Protein AF-A0A0G4N571-F1 (afdb_monomer)

Sequence (179 aa):
MWTKKREFLDAACGAAEYFIHWLESAPSFVEKVTDRGRIGRYVPLWDFDGPVADETRPLRDSSAGVIAANGMLILFQALNAISQHSVGSRFLEASITIVKDTLDFSLAEERACFSSDPSADGELVVLDVVPGKTFDAVLKNGTANNNDGARRRLWDHGLVYGDYYLVEYGNRLLQMGLV

InterPro domains:
  IPR008928 Six-hairpin glycosidase superfamily [SSF48208] (2-178)
  IPR012341 Six-hairpin glycosidase-like superfamily [G3DSA:1.50.10.10] (1-177)
  IPR052369 Unsaturated Glycosaminoglycan Hydrolases [PTHR36845] (1-178)

Mean predicted aligned error: 4.32 Å

Solvent-accessible surface area (backbone atoms only — not comparable to full-atom values): 9973 Å² total; per-residue (Å²): 121,92,84,75,53,61,69,59,52,55,51,50,50,51,54,50,52,53,53,50,50,51,33,74,67,47,64,75,59,56,44,46,83,54,97,90,43,78,37,25,48,43,30,35,53,63,48,92,87,54,87,74,92,38,61,91,67,56,64,30,10,41,30,61,26,29,48,50,25,44,51,24,46,54,46,22,54,56,29,45,77,71,71,37,48,71,65,11,49,52,31,42,54,49,21,52,50,22,48,52,27,31,49,77,60,26,46,52,84,48,45,72,42,82,43,70,44,94,86,47,93,74,47,78,42,82,40,47,74,49,82,92,44,78,62,96,42,60,36,34,37,14,49,84,33,79,56,92,85,47,95,67,67,40,58,69,34,59,40,75,65,29,39,51,31,47,53,49,40,54,52,49,37,46,77,69,67,76,101

Secondary structure (DSSP, 8-state):
--S--HHHHHHHHHHHHHHHHHHHTS-GGG-EEETTEEE-TTSPBS-SSS--S-TTS--B-HHHHHHHHHHHHHHHHHHHTTT-HHHHHHHHHHHHHHHHHHHHHHB----EEEEE-TTTTT-EEEEESSTT---SSSB-SB-SB--TT-SS-B-SB--HHHHHHHHHHHHHHHHTT--

Radius of gyration: 19.03 Å; Cα contacts (8 Å, |Δi|>4): 251; chains: 1; bounding box: 43×48×53 Å

Organism: Verticillium longisporum (NCBI:txid100787)

Structure (mmCIF, N/CA/C/O backbone):
data_AF-A0A0G4N571-F1
#
_entry.id   AF-A0A0G4N571-F1
#
loop_
_atom_site.group_PDB
_atom_site.id
_atom_site.type_symbol
_atom_site.label_atom_id
_atom_site.label_alt_id
_atom_site.label_comp_id
_atom_site.label_asym_id
_atom_site.label_entity_id
_atom_site.label_seq_id
_atom_site.pdbx_PDB_ins_code
_atom_site.Cartn_x
_atom_site.Cartn_y
_atom_site.Cartn_z
_atom_site.occupancy
_atom_site.B_iso_or_equiv
_atom_site.auth_seq_id
_atom_site.auth_comp_id
_atom_site.auth_asym_id
_atom_site.auth_atom_id
_atom_site.pdbx_PDB_model_num
ATOM 1 N N . MET A 1 1 ? -16.628 12.121 10.680 1.00 67.75 1 MET A N 1
ATOM 2 C CA . MET A 1 1 ? -17.461 10.951 10.313 1.00 67.75 1 MET A CA 1
ATOM 3 C C . MET A 1 1 ? -18.849 11.436 9.917 1.00 67.75 1 MET A C 1
ATOM 5 O O . MET A 1 1 ? -19.444 12.177 10.691 1.00 67.75 1 MET A O 1
ATOM 9 N N . TRP A 1 2 ? -19.334 11.086 8.722 1.00 80.12 2 TRP A N 1
ATOM 10 C CA . TRP A 1 2 ? -20.543 11.694 8.145 1.00 80.12 2 TRP A CA 1
ATOM 11 C C . TRP A 1 2 ? -21.823 11.326 8.909 1.00 80.12 2 TRP A C 1
ATOM 13 O O . TRP A 1 2 ? -22.521 12.206 9.403 1.00 80.12 2 TRP A O 1
ATOM 23 N N . THR A 1 3 ? -22.111 10.035 9.061 1.00 90.88 3 THR A N 1
ATOM 24 C CA . THR A 1 3 ? -23.370 9.554 9.660 1.00 90.88 3 THR A CA 1
ATOM 25 C C . THR A 1 3 ? -23.372 9.581 11.188 1.00 90.88 3 THR A C 1
ATOM 27 O O . THR A 1 3 ? -24.439 9.542 11.793 1.00 90.88 3 THR A O 1
ATOM 30 N N . LYS A 1 4 ? -22.184 9.616 11.813 1.00 89.75 4 LYS A N 1
ATOM 31 C CA . LYS A 1 4 ? -21.958 9.517 13.271 1.00 89.75 4 LYS A CA 1
ATOM 32 C C . LYS A 1 4 ? -22.560 8.266 13.931 1.00 89.75 4 LYS A C 1
ATOM 34 O O . LYS A 1 4 ? -22.619 8.195 15.156 1.00 89.75 4 LYS A O 1
ATOM 39 N N . LYS A 1 5 ? -23.002 7.276 13.149 1.00 94.69 5 LYS A N 1
ATOM 40 C CA . LYS A 1 5 ? -23.541 6.031 13.692 1.00 94.69 5 LYS A CA 1
ATOM 41 C C . LYS A 1 5 ? -22.410 5.091 14.079 1.00 94.69 5 LYS A C 1
ATOM 43 O O . LYS A 1 5 ? -21.529 4.810 13.268 1.00 94.69 5 LYS A O 1
ATOM 48 N N . ARG A 1 6 ? -22.480 4.575 15.304 1.00 94.38 6 ARG A N 1
ATOM 49 C CA . ARG A 1 6 ? -21.460 3.688 15.869 1.00 94.38 6 ARG A CA 1
ATOM 50 C C . ARG A 1 6 ? -21.348 2.357 15.124 1.00 94.38 6 ARG A C 1
ATOM 52 O O . ARG A 1 6 ? -20.239 1.890 14.922 1.00 94.38 6 ARG A O 1
ATOM 59 N N . GLU A 1 7 ? -22.462 1.825 14.624 1.00 97.12 7 GLU A N 1
ATOM 60 C CA . GLU A 1 7 ? -22.497 0.578 13.844 1.00 97.12 7 GLU A CA 1
ATOM 61 C C . GLU A 1 7 ? -21.527 0.578 12.649 1.00 97.12 7 GLU A C 1
ATOM 63 O O . GLU A 1 7 ? -20.867 -0.424 12.392 1.00 97.12 7 GLU A O 1
ATOM 68 N N . PHE A 1 8 ? -21.369 1.714 11.960 1.00 96.81 8 PHE A N 1
ATOM 69 C CA . PHE A 1 8 ? -20.429 1.822 10.843 1.00 96.81 8 PHE A CA 1
ATOM 70 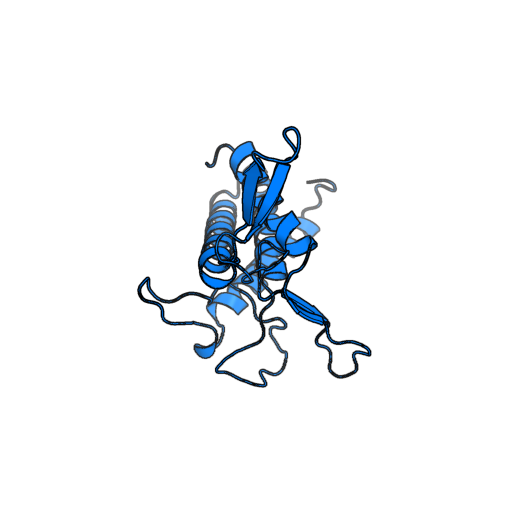C C . PHE A 1 8 ? -18.975 1.928 11.296 1.00 96.81 8 PHE A C 1
ATOM 72 O O . PHE A 1 8 ? -18.096 1.426 10.602 1.00 96.81 8 PHE A O 1
ATOM 79 N N . LEU A 1 9 ? -18.715 2.570 12.440 1.00 96.75 9 LEU A N 1
ATOM 80 C CA . LEU A 1 9 ? -17.372 2.612 13.014 1.00 96.75 9 LEU A CA 1
ATOM 81 C C . LEU A 1 9 ? -16.941 1.211 13.446 1.00 96.75 9 LEU A C 1
ATOM 83 O O . LEU A 1 9 ? -15.864 0.769 13.066 1.00 96.75 9 LEU A O 1
ATOM 87 N N . ASP A 1 10 ? -17.797 0.513 14.188 1.00 97.25 10 ASP A N 1
ATOM 88 C CA . ASP A 1 10 ? -17.500 -0.821 14.704 1.00 97.25 10 ASP A CA 1
ATOM 89 C C . ASP A 1 10 ? -17.282 -1.814 13.545 1.00 97.25 10 ASP A C 1
ATOM 91 O O . ASP A 1 10 ? -16.308 -2.567 13.551 1.00 97.25 10 ASP A O 1
ATOM 95 N N . ALA A 1 11 ? -18.119 -1.758 12.500 1.00 98.25 11 ALA A N 1
ATOM 96 C CA . ALA A 1 11 ? -17.942 -2.570 11.296 1.00 98.25 11 ALA A CA 1
ATOM 97 C C . ALA A 1 11 ? -16.635 -2.248 10.548 1.00 98.25 11 ALA A C 1
ATOM 99 O O . ALA A 1 11 ? -15.928 -3.162 10.127 1.00 98.25 11 ALA A O 1
ATOM 100 N N . ALA A 1 12 ? -16.287 -0.965 10.404 1.00 98.25 12 ALA A N 1
ATOM 101 C CA . ALA A 1 12 ? -15.050 -0.554 9.742 1.00 98.25 12 ALA A CA 1
ATOM 102 C C . ALA A 1 12 ? -13.799 -0.964 10.540 1.00 98.25 12 ALA A C 1
ATOM 104 O O . ALA A 1 12 ? -12.834 -1.437 9.944 1.00 98.25 12 ALA A O 1
ATOM 105 N N . CYS A 1 13 ? -13.829 -0.856 11.873 1.00 98.50 13 CYS A N 1
ATOM 106 C CA . CYS A 1 13 ? -12.776 -1.383 12.742 1.00 98.50 13 CYS A CA 1
ATOM 107 C C . CYS A 1 13 ? -12.622 -2.900 12.570 1.00 98.50 13 CYS A C 1
ATOM 109 O O . CYS A 1 13 ? -11.505 -3.380 12.409 1.00 98.50 13 CYS A O 1
ATOM 111 N N . GLY A 1 14 ? -13.730 -3.650 12.551 1.00 98.56 14 GLY A N 1
ATOM 112 C CA . GLY A 1 14 ? -13.704 -5.099 12.337 1.00 98.56 14 GLY A CA 1
ATOM 113 C C . GLY A 1 14 ? -13.111 -5.493 10.982 1.00 98.56 14 GLY A C 1
ATOM 114 O O . GLY A 1 14 ? -12.279 -6.393 10.918 1.00 98.56 14 GLY A O 1
ATOM 115 N N . ALA A 1 15 ? -13.476 -4.787 9.909 1.00 98.69 15 ALA A N 1
ATOM 116 C CA . ALA A 1 15 ? -12.905 -5.013 8.582 1.00 98.69 15 ALA A CA 1
ATOM 117 C C . ALA A 1 15 ? -11.397 -4.706 8.533 1.00 98.69 15 ALA A C 1
ATOM 119 O O . ALA A 1 15 ? -10.640 -5.453 7.917 1.00 98.69 15 ALA A O 1
ATOM 120 N N . ALA A 1 16 ? -10.952 -3.638 9.203 1.00 98.69 16 ALA A N 1
ATOM 121 C CA . ALA A 1 16 ? -9.539 -3.281 9.282 1.00 98.69 16 ALA A CA 1
ATOM 122 C C . ALA A 1 16 ? -8.723 -4.320 10.071 1.00 98.69 16 ALA A C 1
ATOM 124 O O . ALA A 1 16 ? -7.666 -4.734 9.606 1.00 98.69 16 ALA A O 1
ATOM 125 N N . GLU A 1 17 ? -9.226 -4.786 11.218 1.00 98.56 17 GLU A N 1
ATOM 126 C CA . GLU A 1 17 ? -8.584 -5.854 12.003 1.00 98.56 17 GLU A CA 1
ATOM 127 C C . GLU A 1 17 ? -8.521 -7.167 11.208 1.00 98.56 17 GLU A C 1
ATOM 129 O O . GLU A 1 17 ? -7.489 -7.831 11.200 1.00 98.56 17 GLU A O 1
ATOM 134 N N . TYR A 1 18 ? -9.584 -7.519 10.475 1.00 98.50 18 TYR A N 1
ATOM 135 C CA . TYR A 1 18 ? -9.588 -8.694 9.600 1.00 98.50 18 TYR A CA 1
ATOM 136 C C . TYR A 1 18 ? -8.537 -8.586 8.487 1.00 98.50 18 TYR A C 1
ATOM 138 O O . TYR A 1 18 ? -7.794 -9.533 8.244 1.00 98.50 18 TYR A O 1
ATOM 146 N N . PHE A 1 19 ? -8.433 -7.421 7.844 1.00 98.75 19 PHE A N 1
ATOM 147 C CA . PHE A 1 19 ? -7.422 -7.163 6.819 1.00 98.75 19 PHE A CA 1
ATOM 148 C C . PHE A 1 19 ? -5.997 -7.285 7.381 1.00 98.75 19 PHE A C 1
ATOM 150 O O . PHE A 1 19 ? -5.164 -7.962 6.786 1.00 98.75 19 PHE A O 1
ATOM 157 N N . ILE A 1 20 ? -5.725 -6.688 8.550 1.00 98.69 20 ILE A N 1
ATOM 158 C CA . ILE A 1 20 ? -4.420 -6.784 9.229 1.00 98.69 20 ILE A CA 1
ATOM 159 C C . ILE A 1 20 ? -4.099 -8.238 9.576 1.00 98.69 20 ILE A C 1
ATOM 161 O O . ILE A 1 20 ? -3.008 -8.711 9.266 1.00 98.69 20 ILE A O 1
ATOM 165 N N . HIS A 1 21 ? -5.058 -8.964 10.154 1.00 98.44 21 HIS A N 1
ATOM 166 C CA . HIS A 1 21 ? -4.885 -10.366 10.517 1.00 98.44 21 HIS A CA 1
ATOM 167 C C . HIS A 1 21 ? -4.447 -11.224 9.323 1.00 98.44 21 HIS A C 1
ATOM 169 O O . HIS A 1 21 ? -3.556 -12.063 9.465 1.00 98.44 21 HIS A O 1
ATOM 175 N N . TRP A 1 22 ? -5.032 -10.990 8.146 1.00 98.00 22 TRP A N 1
ATOM 176 C CA . TRP A 1 22 ? -4.653 -11.687 6.918 1.00 98.00 22 TRP A CA 1
ATOM 177 C C . TRP A 1 22 ? -3.245 -11.351 6.435 1.00 98.00 22 TRP A C 1
ATOM 179 O O . TRP A 1 22 ? -2.534 -12.253 6.001 1.00 98.00 22 TRP A O 1
ATOM 189 N N . LEU A 1 23 ? -2.812 -10.092 6.542 1.00 98.25 23 LEU A N 1
ATOM 190 C CA . LEU A 1 23 ? -1.434 -9.707 6.219 1.00 98.25 23 LEU A CA 1
ATOM 191 C C . LEU A 1 23 ? -0.425 -10.367 7.169 1.00 98.25 23 LEU A C 1
ATOM 193 O O . LEU A 1 23 ? 0.594 -10.905 6.737 1.00 98.25 23 LEU A O 1
ATOM 197 N N . GLU A 1 24 ? -0.713 -10.360 8.469 1.00 97.69 24 GLU A N 1
ATOM 198 C CA . GLU A 1 24 ? 0.171 -10.926 9.492 1.00 97.69 24 GLU A CA 1
ATOM 199 C C . GLU A 1 24 ? 0.270 -12.452 9.389 1.00 97.69 24 GLU A C 1
ATOM 201 O O . GLU A 1 24 ? 1.363 -13.015 9.522 1.00 97.69 24 GLU A O 1
ATOM 206 N N . SER A 1 25 ? -0.859 -13.104 9.106 1.00 96.69 25 SER A N 1
ATOM 207 C CA . SER A 1 25 ? -0.991 -14.564 9.029 1.00 96.69 25 SER A CA 1
ATOM 208 C C . SER A 1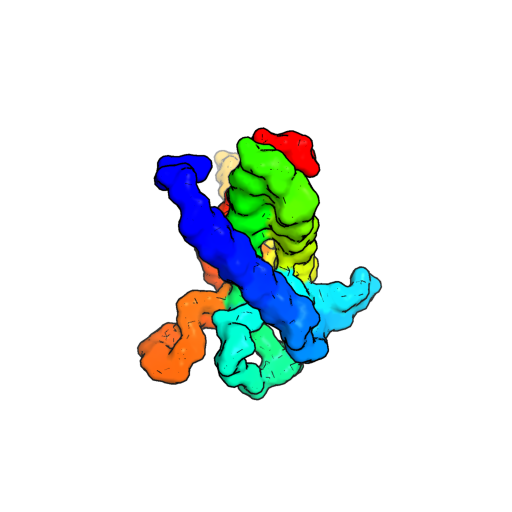 25 ? -0.705 -15.128 7.636 1.00 96.69 25 SER A C 1
ATOM 210 O O . SER A 1 25 ? -0.804 -16.341 7.437 1.00 96.69 25 SER A O 1
ATOM 212 N N . ALA A 1 26 ? -0.352 -14.274 6.672 1.00 95.88 26 ALA A N 1
ATOM 213 C CA . ALA A 1 26 ? -0.057 -14.693 5.314 1.00 95.88 26 ALA A CA 1
ATOM 214 C C . ALA A 1 26 ? 1.100 -15.717 5.275 1.00 95.88 26 ALA A C 1
ATOM 216 O O . ALA A 1 26 ? 2.053 -15.622 6.064 1.00 95.88 26 ALA A O 1
ATOM 217 N N . PRO A 1 27 ? 1.058 -16.687 4.341 1.00 95.19 27 PRO A N 1
ATOM 218 C CA . PRO A 1 27 ? 2.133 -17.660 4.167 1.00 95.19 27 PRO A CA 1
ATOM 219 C C . PRO A 1 27 ? 3.492 -16.994 3.932 1.00 95.19 27 PRO A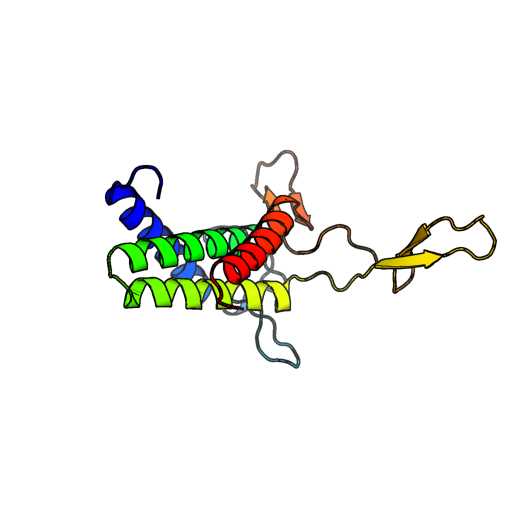 C 1
ATOM 221 O O . PRO A 1 27 ? 3.576 -15.944 3.306 1.00 95.19 27 PRO A O 1
ATOM 224 N N . SER A 1 28 ? 4.589 -17.626 4.356 1.00 95.31 28 SER A N 1
ATOM 225 C CA . SER A 1 28 ? 5.932 -17.026 4.272 1.00 95.31 28 SER A CA 1
ATOM 226 C C . SER A 1 28 ? 6.399 -16.689 2.853 1.00 95.31 28 SER A C 1
ATOM 228 O O . SER A 1 28 ? 7.282 -15.848 2.706 1.00 95.31 28 SER A O 1
ATOM 230 N N . PHE A 1 29 ? 5.817 -17.303 1.817 1.00 95.38 29 PHE A N 1
ATOM 231 C CA . PHE A 1 29 ? 6.153 -17.018 0.418 1.00 95.38 29 PHE A CA 1
ATOM 232 C C . PHE A 1 29 ? 5.773 -15.599 -0.029 1.00 95.38 29 PHE A C 1
ATOM 234 O O . PHE A 1 29 ? 6.229 -15.139 -1.071 1.00 95.38 29 PHE A O 1
ATOM 241 N N . VAL A 1 30 ? 4.939 -14.884 0.737 1.00 96.44 30 VAL A N 1
ATOM 242 C CA . VAL A 1 30 ? 4.594 -13.489 0.424 1.00 96.44 30 VAL A CA 1
ATOM 243 C C . VAL A 1 30 ? 5.743 -12.518 0.700 1.00 96.44 30 VAL A C 1
ATOM 245 O O . VAL A 1 30 ? 5.719 -11.384 0.225 1.00 96.44 30 VAL A O 1
ATOM 248 N N . GLU A 1 31 ? 6.733 -12.945 1.487 1.00 96.25 31 GLU A N 1
ATOM 249 C CA . GLU A 1 31 ? 7.898 -12.139 1.824 1.00 96.25 31 GLU A CA 1
ATOM 250 C C . GLU A 1 31 ? 9.022 -12.334 0.814 1.00 96.25 31 GLU A C 1
ATOM 252 O O . GLU A 1 31 ? 9.392 -13.454 0.458 1.00 96.25 31 GLU A O 1
ATOM 257 N N . LYS A 1 32 ? 9.660 -11.228 0.443 1.00 94.19 32 LYS A N 1
ATOM 258 C CA . LYS A 1 32 ? 10.909 -11.224 -0.310 1.00 94.19 32 LYS A CA 1
ATOM 259 C C . LYS A 1 32 ? 12.055 -10.818 0.607 1.00 94.19 32 LYS A C 1
ATOM 261 O O . LYS A 1 32 ? 11.962 -9.830 1.333 1.00 94.19 32 LYS A O 1
ATOM 266 N N . VAL A 1 33 ? 13.152 -11.571 0.559 1.00 93.81 33 VAL A N 1
ATOM 267 C CA . VAL A 1 33 ? 14.396 -11.210 1.252 1.00 93.81 33 VAL A CA 1
ATOM 268 C C . VAL A 1 33 ? 15.192 -10.252 0.370 1.00 93.81 33 VAL A C 1
ATOM 270 O O . VAL A 1 33 ? 15.491 -10.563 -0.784 1.00 93.81 33 VAL A O 1
ATOM 273 N N . THR A 1 34 ? 15.540 -9.097 0.921 1.00 91.69 34 THR A N 1
ATOM 274 C CA . THR A 1 34 ? 16.423 -8.095 0.322 1.00 91.69 34 THR A CA 1
ATOM 275 C C . THR A 1 34 ? 17.635 -7.863 1.222 1.00 91.69 34 THR A C 1
ATOM 277 O O . THR A 1 34 ? 17.722 -8.371 2.340 1.00 91.69 34 THR A O 1
ATOM 280 N N . ASP A 1 35 ? 18.585 -7.074 0.734 1.00 89.06 35 ASP A N 1
ATOM 281 C CA . ASP A 1 35 ? 19.718 -6.561 1.508 1.00 89.06 35 ASP A CA 1
ATOM 282 C C . ASP A 1 35 ? 19.285 -5.732 2.731 1.00 89.06 35 ASP A C 1
ATOM 284 O O . ASP A 1 35 ? 20.014 -5.660 3.720 1.00 89.06 35 ASP A O 1
ATOM 288 N N . ARG A 1 36 ? 18.088 -5.138 2.686 1.00 84.94 36 ARG A N 1
ATOM 289 C CA . ARG A 1 36 ? 17.523 -4.295 3.753 1.00 84.94 36 ARG A CA 1
ATOM 290 C C . ARG A 1 36 ? 16.619 -5.044 4.731 1.00 84.94 36 ARG A C 1
ATOM 292 O O . ARG A 1 36 ? 16.168 -4.445 5.704 1.00 84.94 36 ARG A O 1
ATOM 299 N N . GLY A 1 37 ? 16.367 -6.333 4.506 1.00 91.62 37 GLY A N 1
ATOM 300 C CA . GLY A 1 37 ? 15.532 -7.163 5.371 1.00 91.62 37 GLY A CA 1
ATOM 301 C C . GLY A 1 37 ? 14.460 -7.927 4.604 1.00 91.62 37 GLY A C 1
ATOM 302 O O . GLY A 1 37 ? 14.621 -8.252 3.432 1.00 91.62 37 GLY A O 1
ATOM 303 N N . ARG A 1 38 ? 13.365 -8.269 5.286 1.00 94.88 38 ARG A N 1
ATOM 304 C CA . ARG A 1 38 ? 12.196 -8.886 4.651 1.00 94.88 38 ARG A CA 1
ATOM 305 C C . ARG A 1 38 ? 11.173 -7.812 4.340 1.00 94.88 38 ARG A C 1
ATOM 307 O O . ARG A 1 38 ? 10.856 -7.019 5.219 1.00 94.88 38 ARG A O 1
ATOM 314 N N . ILE A 1 39 ? 10.669 -7.834 3.117 1.00 96.94 39 ILE A N 1
ATOM 315 C CA . ILE A 1 39 ? 9.641 -6.914 2.636 1.00 96.94 39 ILE A CA 1
ATOM 316 C C . ILE A 1 39 ? 8.485 -7.696 2.025 1.00 96.94 39 ILE A C 1
ATOM 318 O O . ILE A 1 39 ? 8.630 -8.866 1.658 1.00 96.94 39 ILE A O 1
ATOM 322 N N . GLY A 1 40 ? 7.351 -7.035 1.864 1.00 96.75 40 GLY A N 1
ATOM 323 C CA . GLY A 1 40 ? 6.199 -7.530 1.132 1.00 96.75 40 GLY A CA 1
ATOM 324 C C . GLY A 1 40 ? 5.093 -8.100 2.005 1.00 96.75 40 GLY A C 1
ATOM 325 O O . GLY A 1 40 ? 3.974 -8.160 1.515 1.00 96.75 40 GLY A O 1
ATOM 326 N N . ARG A 1 41 ? 5.325 -8.469 3.273 1.00 97.69 41 ARG A N 1
ATOM 327 C CA . ARG A 1 41 ? 4.291 -9.055 4.154 1.00 97.69 41 ARG A CA 1
ATOM 328 C C . ARG A 1 41 ? 3.010 -8.222 4.217 1.00 97.69 41 ARG A C 1
ATOM 330 O O . ARG A 1 41 ? 1.919 -8.780 4.175 1.00 97.69 41 ARG A O 1
ATOM 337 N N . TYR A 1 42 ? 3.149 -6.904 4.276 1.00 98.38 42 TYR A N 1
ATOM 338 C CA . TYR A 1 42 ? 2.049 -5.952 4.383 1.00 98.38 42 TYR A CA 1
ATOM 339 C C . TYR A 1 42 ? 1.613 -5.362 3.036 1.00 98.38 42 TYR A C 1
ATOM 341 O O . TYR A 1 42 ? 0.821 -4.422 2.998 1.00 98.38 42 TYR A O 1
ATOM 349 N N . VAL A 1 43 ? 2.068 -5.940 1.925 1.00 98.31 43 VAL A N 1
ATOM 350 C CA . VAL A 1 43 ? 1.414 -5.794 0.621 1.00 98.31 43 VAL A CA 1
ATOM 351 C C . VAL A 1 43 ? 0.394 -6.928 0.516 1.00 98.31 43 VAL A C 1
ATOM 353 O O . VAL A 1 43 ? 0.771 -8.075 0.697 1.00 98.31 43 VAL A O 1
ATOM 356 N N . PRO A 1 44 ? -0.898 -6.705 0.271 1.00 98.12 44 PRO A N 1
ATOM 357 C CA . PRO A 1 44 ? -1.843 -7.818 0.236 1.00 98.12 44 PRO A CA 1
ATOM 358 C C . PRO A 1 44 ? -1.633 -8.690 -1.012 1.00 98.12 44 PRO A C 1
ATOM 360 O O . PRO A 1 44 ? -1.210 -8.219 -2.074 1.00 98.12 44 PRO A O 1
ATOM 363 N N . LEU A 1 45 ? -1.960 -9.980 -0.889 1.00 97.81 45 LEU A N 1
ATOM 364 C CA . LEU A 1 45 ? -2.313 -10.788 -2.058 1.00 97.81 45 LEU A CA 1
ATOM 365 C C . LEU A 1 45 ? -3.530 -10.158 -2.745 1.00 97.81 45 LEU A C 1
ATOM 367 O O . LEU A 1 45 ? -4.325 -9.481 -2.098 1.00 97.81 45 LEU A O 1
ATOM 371 N N . TRP A 1 46 ? -3.684 -10.390 -4.047 1.00 96.75 46 TRP A N 1
ATOM 372 C CA . TRP A 1 46 ? -4.835 -9.853 -4.783 1.00 96.75 46 TRP A CA 1
ATOM 373 C C . TRP A 1 46 ? -6.190 -10.360 -4.254 1.00 96.75 46 TRP A C 1
ATOM 375 O O . TRP A 1 46 ? -7.201 -9.682 -4.406 1.00 96.75 46 TRP A O 1
ATOM 385 N N . ASP A 1 47 ? -6.194 -11.544 -3.642 1.00 96.25 47 ASP A N 1
ATOM 386 C CA . ASP A 1 47 ? -7.315 -12.162 -2.943 1.00 96.25 47 ASP A CA 1
ATOM 387 C C . ASP A 1 47 ? -6.735 -12.975 -1.771 1.00 96.25 47 ASP A C 1
ATOM 389 O O . ASP A 1 47 ? -5.694 -13.621 -1.929 1.00 96.25 47 ASP A O 1
ATOM 393 N N . PHE A 1 48 ? -7.356 -12.905 -0.592 1.00 95.50 48 PHE A N 1
ATOM 394 C CA . PHE A 1 48 ? -6.886 -13.616 0.602 1.00 95.50 48 PHE A CA 1
ATOM 395 C C . PHE A 1 48 ? -7.173 -15.121 0.560 1.00 95.50 48 PHE A C 1
ATOM 397 O O . PHE A 1 48 ? -6.374 -15.901 1.072 1.00 95.50 48 PHE A O 1
ATOM 404 N N . ASP A 1 49 ? -8.263 -15.520 -0.095 1.00 93.19 49 ASP A N 1
ATOM 405 C CA . ASP A 1 49 ? -8.699 -16.914 -0.232 1.00 93.19 49 ASP A CA 1
ATOM 406 C C . ASP A 1 49 ? -8.482 -17.449 -1.662 1.00 93.19 49 ASP A C 1
ATOM 408 O O . ASP A 1 49 ? -8.724 -18.624 -1.957 1.00 93.19 49 ASP A O 1
ATOM 412 N N . GLY A 1 50 ? -8.031 -16.586 -2.575 1.00 90.31 50 GLY A N 1
ATOM 413 C CA . GLY A 1 50 ? -7.760 -16.931 -3.961 1.00 90.31 50 GLY A CA 1
ATOM 414 C C . GLY A 1 50 ? -6.577 -17.896 -4.125 1.00 90.31 50 GLY A C 1
ATOM 415 O O . GLY A 1 50 ? -5.618 -17.876 -3.350 1.00 90.31 50 GLY A O 1
ATOM 416 N N . PRO A 1 51 ? -6.591 -18.736 -5.175 1.00 90.38 51 PRO A N 1
ATOM 417 C CA . PRO A 1 51 ? -5.503 -19.670 -5.424 1.00 90.38 51 PRO A CA 1
ATOM 418 C C . PRO A 1 51 ? -4.202 -18.934 -5.768 1.00 90.38 51 PRO A C 1
ATOM 420 O O . PRO A 1 51 ? -4.175 -18.033 -6.613 1.00 90.38 51 PRO A O 1
ATOM 423 N N . VAL A 1 52 ? -3.098 -19.377 -5.165 1.00 93.25 52 VAL A N 1
ATOM 424 C CA . VAL A 1 52 ? -1.744 -18.923 -5.501 1.00 93.25 52 VAL A CA 1
ATOM 425 C C . VAL A 1 52 ? -1.150 -19.887 -6.523 1.00 93.25 52 VAL A C 1
ATOM 427 O O . VAL A 1 52 ? -0.794 -21.014 -6.197 1.00 93.25 52 VAL A O 1
ATOM 430 N N . ALA A 1 53 ? -1.085 -19.452 -7.783 1.00 87.62 53 ALA A N 1
ATOM 431 C CA . ALA A 1 53 ? -0.576 -20.278 -8.882 1.00 87.62 53 ALA A CA 1
ATOM 432 C C . ALA A 1 53 ? 0.953 -20.446 -8.853 1.00 87.62 53 ALA A C 1
ATOM 434 O O . ALA A 1 53 ? 1.467 -21.469 -9.298 1.00 87.62 53 ALA A O 1
ATOM 435 N N . ASP A 1 54 ? 1.665 -19.437 -8.347 1.00 91.81 54 ASP A N 1
ATOM 436 C CA . ASP A 1 54 ? 3.123 -19.409 -8.254 1.00 91.81 54 ASP A CA 1
ATOM 437 C C . ASP A 1 54 ? 3.542 -18.760 -6.929 1.00 91.81 54 ASP A C 1
ATOM 439 O O . ASP A 1 54 ? 3.417 -17.548 -6.747 1.00 91.81 54 ASP A O 1
ATOM 443 N N . GLU A 1 55 ? 4.038 -19.572 -5.996 1.00 93.69 55 GLU A N 1
ATOM 444 C CA . GLU A 1 55 ? 4.527 -19.101 -4.695 1.00 93.69 55 GLU A CA 1
ATOM 445 C C . GLU A 1 55 ? 5.823 -18.284 -4.809 1.00 93.69 55 GLU A C 1
ATOM 447 O O . GLU A 1 55 ? 6.154 -17.529 -3.901 1.00 93.69 55 GLU A O 1
ATOM 452 N N . THR A 1 56 ? 6.563 -18.387 -5.918 1.00 92.12 56 THR A N 1
ATOM 453 C CA . THR A 1 56 ? 7.792 -17.600 -6.126 1.00 92.12 56 THR A CA 1
ATOM 454 C C . THR A 1 56 ? 7.503 -16.163 -6.551 1.00 92.12 56 THR A C 1
ATOM 456 O O . THR A 1 56 ? 8.329 -15.269 -6.346 1.00 92.12 56 THR A O 1
ATOM 459 N N . ARG A 1 57 ? 6.320 -15.928 -7.127 1.00 92.38 57 ARG A N 1
ATOM 460 C CA . ARG A 1 57 ? 5.840 -14.614 -7.555 1.00 92.38 57 ARG A CA 1
ATOM 461 C C . ARG A 1 57 ? 4.330 -14.509 -7.307 1.00 92.38 57 ARG A C 1
ATOM 463 O O . ARG A 1 57 ? 3.547 -14.436 -8.257 1.00 92.38 57 ARG A O 1
ATOM 470 N N . PRO A 1 58 ? 3.906 -14.502 -6.032 1.00 95.69 58 PRO A N 1
ATOM 471 C CA . PRO A 1 58 ? 2.495 -14.468 -5.696 1.00 95.69 58 PRO A CA 1
ATOM 472 C C . PRO A 1 58 ? 1.879 -13.146 -6.157 1.00 95.69 58 PRO A C 1
ATOM 474 O O . PRO A 1 58 ? 2.459 -12.073 -5.971 1.00 95.69 58 PRO A O 1
ATOM 477 N N . LEU A 1 59 ? 0.688 -13.210 -6.751 1.00 96.56 59 LEU A N 1
ATOM 478 C CA . LEU A 1 59 ? 0.032 -12.018 -7.273 1.00 96.56 59 LEU A CA 1
ATOM 479 C C . LEU A 1 59 ? -0.428 -11.098 -6.134 1.00 96.56 59 LEU A C 1
ATOM 481 O O . LEU A 1 59 ? -1.103 -11.535 -5.198 1.00 96.56 59 LEU A O 1
ATOM 485 N N . ARG A 1 60 ? -0.068 -9.817 -6.231 1.00 97.56 60 ARG A N 1
ATOM 486 C CA . ARG A 1 60 ? -0.335 -8.795 -5.213 1.00 97.56 60 ARG A CA 1
ATOM 487 C C . ARG A 1 60 ? -1.414 -7.821 -5.659 1.00 97.56 60 ARG A C 1
ATOM 489 O O . ARG A 1 60 ? -1.790 -7.781 -6.834 1.00 97.56 60 ARG A O 1
ATOM 496 N N . ASP A 1 61 ? -1.859 -7.014 -4.708 1.00 98.44 61 ASP A N 1
AT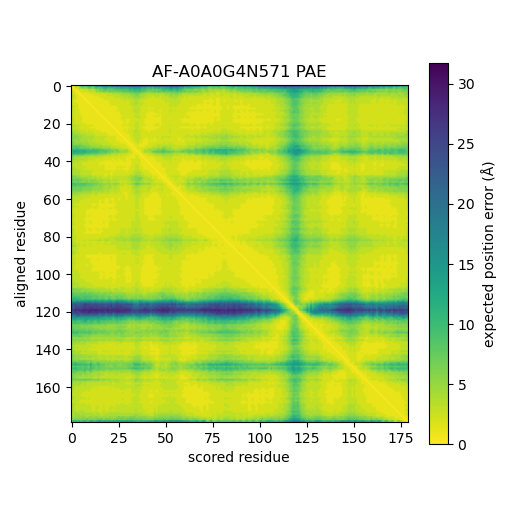OM 497 C CA . ASP A 1 61 ? -2.563 -5.778 -5.009 1.00 98.44 61 ASP A CA 1
ATOM 498 C C . ASP A 1 61 ? -2.097 -4.624 -4.112 1.00 98.44 61 ASP A C 1
ATOM 500 O O . ASP A 1 61 ? -2.663 -4.341 -3.057 1.00 98.44 61 ASP A O 1
ATOM 504 N N . SER A 1 62 ? -1.058 -3.914 -4.550 1.00 98.62 62 SER A N 1
ATOM 505 C CA . SER A 1 62 ? -0.549 -2.729 -3.842 1.00 98.62 62 SER A CA 1
ATOM 506 C C . SER A 1 62 ? -1.627 -1.663 -3.608 1.00 98.62 62 SER A C 1
ATOM 508 O O . SER A 1 62 ? -1.601 -0.969 -2.588 1.00 98.62 62 SER A O 1
ATOM 510 N N . SER A 1 63 ? -2.615 -1.570 -4.507 1.00 98.62 63 SER A N 1
ATOM 511 C CA . SER A 1 63 ? -3.701 -0.599 -4.413 1.00 98.62 63 SER A CA 1
ATOM 512 C C . SER A 1 63 ? -4.617 -0.866 -3.212 1.00 98.62 63 SER A C 1
ATOM 514 O O . SER A 1 63 ? -4.927 0.066 -2.466 1.00 98.62 63 SER A O 1
ATOM 516 N N . ALA A 1 64 ? -4.976 -2.127 -2.944 1.00 98.69 64 ALA A N 1
ATOM 517 C CA . ALA A 1 64 ? -5.750 -2.503 -1.763 1.00 98.69 64 ALA A CA 1
ATOM 518 C C . ALA A 1 64 ? -5.020 -2.151 -0.457 1.00 98.69 64 ALA A C 1
ATOM 520 O O . ALA A 1 64 ? -5.651 -1.657 0.480 1.00 98.69 64 ALA A O 1
ATOM 521 N N . GLY A 1 65 ? -3.695 -2.333 -0.411 1.00 98.62 65 GLY A N 1
ATOM 522 C CA . GLY A 1 65 ? -2.874 -1.974 0.750 1.00 98.62 65 GLY A CA 1
ATOM 523 C C . GLY A 1 65 ? -2.977 -0.486 1.094 1.00 98.62 65 GLY A C 1
ATOM 524 O O . GLY A 1 65 ? -3.344 -0.119 2.213 1.00 98.62 65 GLY A O 1
ATOM 525 N N . VAL A 1 66 ? -2.735 0.394 0.118 1.00 98.62 66 VAL A N 1
ATOM 526 C CA . VAL A 1 66 ? -2.795 1.850 0.346 1.00 98.62 66 VAL A CA 1
ATOM 527 C C . VAL A 1 66 ? -4.218 2.368 0.588 1.00 98.62 66 VAL A C 1
ATOM 529 O O . VAL A 1 66 ? -4.402 3.308 1.367 1.00 98.62 66 VAL A O 1
ATOM 532 N N . ILE A 1 67 ? -5.244 1.748 -0.005 1.00 98.81 67 ILE A N 1
ATOM 533 C CA . ILE A 1 67 ? -6.654 2.061 0.285 1.00 98.81 67 ILE A CA 1
ATOM 534 C C . ILE A 1 67 ? -6.987 1.727 1.742 1.00 98.81 67 ILE A C 1
ATOM 536 O O . ILE A 1 67 ? -7.542 2.567 2.459 1.00 98.81 67 ILE A O 1
ATOM 540 N N . ALA A 1 68 ? -6.619 0.528 2.201 1.00 98.81 68 ALA A N 1
ATOM 541 C CA . ALA A 1 68 ? -6.841 0.102 3.578 1.00 98.81 68 ALA A CA 1
ATOM 542 C C . ALA A 1 68 ? -6.126 1.035 4.568 1.00 98.81 68 ALA A C 1
ATOM 544 O O . ALA A 1 68 ? -6.735 1.483 5.542 1.00 98.81 68 ALA A O 1
ATOM 545 N N . ALA A 1 69 ? -4.880 1.419 4.273 1.00 98.75 69 ALA A N 1
ATOM 546 C CA . ALA A 1 69 ? -4.117 2.353 5.095 1.00 98.75 69 ALA A CA 1
ATOM 547 C C . ALA A 1 69 ? -4.787 3.739 5.212 1.00 98.75 69 ALA A C 1
ATOM 549 O O . ALA A 1 69 ? -4.848 4.305 6.305 1.00 98.75 69 ALA A O 1
ATOM 550 N N . ASN A 1 70 ? -5.364 4.275 4.128 1.00 98.50 70 ASN A N 1
ATOM 551 C CA . ASN A 1 70 ? -6.168 5.505 4.195 1.00 98.50 70 ASN A CA 1
ATOM 552 C C . ASN A 1 70 ? -7.385 5.350 5.113 1.00 98.50 70 ASN A C 1
ATOM 554 O O . ASN A 1 70 ? -7.668 6.232 5.929 1.00 98.50 70 ASN A O 1
ATOM 558 N N . GLY A 1 71 ? -8.096 4.225 4.998 1.00 98.31 71 GLY A N 1
ATOM 559 C CA . GLY A 1 71 ? -9.215 3.896 5.879 1.00 98.31 71 GLY A CA 1
ATOM 560 C C . GLY A 1 71 ? -8.796 3.872 7.350 1.00 98.31 71 GLY A C 1
ATOM 561 O O . GLY A 1 71 ? -9.467 4.462 8.196 1.00 98.31 71 GLY A O 1
ATOM 562 N N . MET A 1 72 ? -7.642 3.280 7.649 1.00 98.69 72 MET A N 1
ATOM 563 C CA . MET A 1 72 ? -7.084 3.217 9.000 1.00 98.69 72 MET A CA 1
ATOM 564 C C . MET A 1 72 ? -6.714 4.598 9.570 1.00 98.69 72 MET A C 1
ATOM 566 O O . MET A 1 72 ? -6.960 4.834 10.752 1.00 98.69 72 MET A O 1
ATOM 570 N N . LEU A 1 73 ? -6.240 5.558 8.760 1.00 97.75 73 LEU A N 1
ATOM 571 C CA . LEU A 1 73 ? -6.058 6.948 9.224 1.00 97.75 73 LEU A CA 1
ATOM 572 C C . LEU A 1 73 ? -7.385 7.616 9.602 1.00 97.75 73 LEU A C 1
ATOM 574 O O . LEU A 1 73 ? -7.466 8.341 10.598 1.00 97.75 73 LEU A O 1
ATOM 578 N N . ILE A 1 74 ? -8.445 7.356 8.831 1.00 96.75 74 ILE A N 1
ATOM 579 C CA . ILE A 1 74 ? -9.791 7.849 9.150 1.00 96.75 74 ILE A CA 1
ATOM 580 C C . ILE A 1 74 ? -10.284 7.219 10.461 1.00 96.75 74 ILE A C 1
ATOM 582 O O . ILE A 1 74 ? -10.865 7.922 11.294 1.00 96.75 74 ILE A O 1
ATOM 586 N N . LEU A 1 75 ? -10.026 5.922 10.674 1.00 98.12 75 LEU A N 1
ATOM 587 C CA . LEU A 1 75 ? -10.337 5.234 11.929 1.00 98.12 75 LEU A CA 1
ATOM 588 C C . LEU A 1 75 ? -9.561 5.827 13.106 1.00 98.12 75 LEU A C 1
ATOM 590 O O . LEU A 1 75 ? -10.177 6.134 14.124 1.00 98.12 75 LEU A O 1
ATOM 594 N N . PHE A 1 76 ? -8.256 6.073 12.963 1.00 97.94 76 PHE A N 1
ATOM 595 C CA . PHE A 1 76 ? -7.440 6.734 13.985 1.00 97.94 76 PHE A CA 1
ATOM 596 C C . PHE A 1 76 ? -8.061 8.067 14.426 1.00 97.94 76 PHE A C 1
ATOM 598 O O . PHE A 1 76 ? -8.266 8.294 15.620 1.00 97.94 76 PHE A O 1
ATOM 605 N N . GLN A 1 77 ? -8.430 8.935 13.478 1.00 95.56 77 GLN A N 1
ATOM 606 C CA . GLN A 1 77 ? -9.075 10.215 13.791 1.00 95.56 77 GLN A CA 1
ATOM 607 C C . GLN A 1 77 ? -10.429 10.024 14.490 1.00 95.56 77 GLN A C 1
ATOM 609 O O . GLN A 1 77 ? -10.720 10.690 15.486 1.00 95.56 77 GLN A O 1
ATOM 614 N N . ALA A 1 78 ? -11.260 9.111 13.981 1.00 96.12 78 ALA A N 1
ATOM 615 C CA . ALA A 1 78 ? -12.584 8.842 14.527 1.00 96.12 78 ALA A CA 1
ATOM 616 C C . ALA A 1 78 ? -12.534 8.293 15.959 1.00 96.12 78 ALA A C 1
ATOM 618 O O . ALA A 1 78 ? -13.306 8.733 16.809 1.00 96.12 78 ALA A O 1
ATOM 619 N N . LEU A 1 79 ? -11.620 7.362 16.228 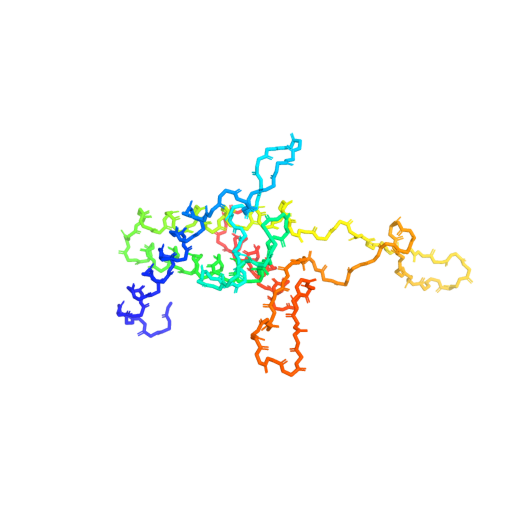1.00 97.12 79 LEU A N 1
ATOM 620 C CA . LEU A 1 79 ? -11.442 6.731 17.533 1.00 97.12 79 LEU A CA 1
ATOM 621 C C . LEU A 1 79 ? -10.872 7.715 18.553 1.00 97.12 79 LEU A C 1
ATOM 623 O O . LEU A 1 79 ? -11.364 7.779 19.680 1.00 97.12 79 LEU A O 1
ATOM 627 N N . ASN A 1 80 ? -9.917 8.556 18.148 1.00 95.69 80 ASN A N 1
ATOM 628 C CA . ASN A 1 80 ? -9.416 9.635 18.999 1.00 95.69 80 ASN A CA 1
ATOM 629 C C . ASN A 1 80 ? -10.512 10.631 19.389 1.00 95.69 80 ASN A C 1
ATOM 631 O O . ASN A 1 80 ? -10.559 11.063 20.539 1.00 95.69 80 ASN A O 1
ATOM 635 N N . ALA A 1 81 ? -11.429 10.951 18.471 1.00 94.69 81 ALA A N 1
ATOM 636 C CA . ALA A 1 81 ? -12.546 11.855 18.746 1.00 94.69 81 ALA A CA 1
ATOM 637 C C . ALA A 1 81 ? -13.546 11.310 19.787 1.00 94.69 81 ALA A C 1
ATOM 639 O O . ALA A 1 81 ? -14.314 12.086 20.352 1.00 94.69 81 ALA A O 1
ATOM 640 N N . ILE A 1 82 ? -13.538 9.999 20.052 1.00 95.75 82 ILE A N 1
ATOM 641 C CA . ILE A 1 82 ? -14.357 9.343 21.086 1.00 95.75 82 ILE A CA 1
ATOM 642 C C . ILE A 1 82 ? -13.504 8.754 22.221 1.00 95.75 82 ILE A C 1
ATOM 644 O O . ILE A 1 82 ? -13.931 7.824 22.905 1.00 95.75 82 ILE A O 1
ATOM 648 N N . SER A 1 83 ? -12.291 9.286 22.404 1.00 97.12 83 SER A N 1
ATOM 649 C CA . SER A 1 83 ? -11.341 8.918 23.463 1.00 97.12 83 SER A CA 1
ATOM 650 C C . SER A 1 83 ? -10.881 7.453 23.465 1.00 97.12 83 SER A C 1
ATOM 652 O O . SER A 1 83 ? -10.374 6.956 24.469 1.00 97.12 83 SER A O 1
ATOM 654 N N . GLN A 1 84 ? -10.991 6.752 22.333 1.00 97.19 84 GLN A N 1
ATOM 655 C CA . GLN A 1 84 ? -10.453 5.400 22.139 1.00 97.19 84 GLN A CA 1
ATOM 656 C C . GLN A 1 84 ? -9.023 5.450 21.582 1.00 97.19 84 GLN A C 1
ATOM 658 O O . GLN A 1 84 ? -8.721 4.911 20.518 1.00 97.19 84 GLN A O 1
ATOM 663 N N . HIS A 1 85 ? -8.136 6.128 22.310 1.00 97.12 85 HIS A N 1
ATOM 664 C CA . HIS A 1 85 ? -6.786 6.456 21.844 1.00 97.12 85 HIS A CA 1
ATOM 665 C C . HIS A 1 85 ? -5.920 5.228 21.550 1.00 97.12 85 HIS A C 1
ATOM 667 O O . HIS A 1 85 ? -5.240 5.196 20.532 1.00 97.12 85 HIS A O 1
ATOM 673 N N . SER A 1 86 ? -5.970 4.197 22.399 1.00 97.62 86 SER A N 1
ATOM 674 C CA . SER A 1 86 ? -5.158 2.985 22.220 1.00 97.62 86 SER A CA 1
ATOM 675 C C . SER A 1 86 ? -5.496 2.240 20.928 1.00 97.62 86 SER A C 1
ATOM 677 O O . SER A 1 86 ? -4.602 1.847 20.184 1.00 97.62 86 SER A O 1
ATOM 679 N N . VAL A 1 87 ? -6.789 2.082 20.635 1.00 97.00 87 VAL A N 1
ATOM 680 C CA . VAL A 1 87 ? -7.266 1.442 19.401 1.00 97.00 87 VAL A CA 1
ATOM 681 C C . VAL A 1 87 ? -6.940 2.315 18.194 1.00 97.00 87 VAL A C 1
ATOM 683 O O . VAL A 1 87 ? -6.464 1.807 17.183 1.00 97.00 87 VAL A O 1
ATOM 686 N N . GLY A 1 88 ? -7.131 3.634 18.316 1.00 97.88 88 GLY A N 1
ATOM 687 C CA . GLY A 1 88 ? -6.734 4.584 17.283 1.00 97.88 88 GLY A CA 1
ATOM 688 C C . GLY A 1 88 ? -5.262 4.422 16.911 1.00 97.88 88 GLY A C 1
ATOM 689 O O . GLY A 1 88 ? -4.957 4.205 15.739 1.00 97.88 88 GLY A O 1
ATOM 690 N N . SER A 1 89 ? -4.356 4.487 17.892 1.00 98.06 89 SER A N 1
ATOM 691 C CA . SER A 1 89 ? -2.909 4.376 17.665 1.00 98.06 89 SER A CA 1
ATOM 692 C C . SER A 1 89 ? -2.512 3.076 16.969 1.00 98.06 89 SER A C 1
ATOM 694 O O . SER A 1 89 ? -1.703 3.126 16.049 1.00 98.06 89 SER A O 1
ATOM 696 N N . ARG A 1 90 ? -3.136 1.939 17.315 1.00 98.25 90 ARG A N 1
ATOM 697 C CA . ARG A 1 90 ? -2.898 0.663 16.615 1.00 98.25 90 ARG A CA 1
ATOM 698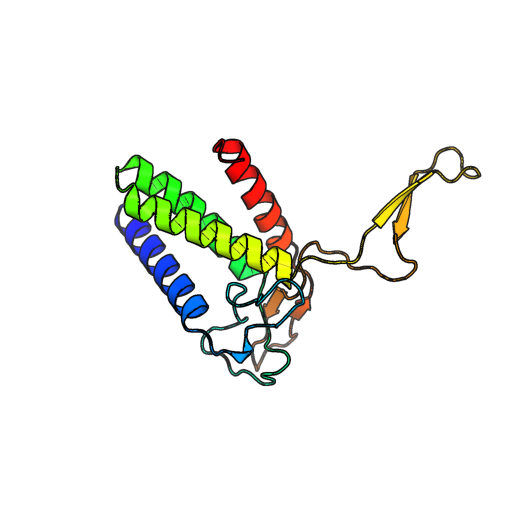 C C . ARG A 1 90 ? -3.199 0.761 15.117 1.00 98.25 90 ARG A C 1
ATOM 700 O O . ARG A 1 90 ? -2.409 0.284 14.309 1.00 98.25 90 ARG A O 1
ATOM 707 N N . PHE A 1 91 ? -4.299 1.410 14.728 1.00 98.69 91 PHE A N 1
ATOM 708 C CA . PHE A 1 91 ? -4.615 1.597 13.308 1.00 98.69 91 PHE A CA 1
ATOM 709 C C . PHE A 1 91 ? -3.652 2.554 12.602 1.00 98.69 91 PHE A C 1
ATOM 711 O O . PHE A 1 91 ? -3.318 2.312 11.447 1.00 98.69 91 PHE A O 1
ATOM 718 N N . LEU A 1 92 ? -3.165 3.598 13.279 1.00 98.56 92 LEU A N 1
ATOM 719 C CA . LEU A 1 92 ? -2.121 4.467 12.725 1.00 98.56 92 LEU A CA 1
ATOM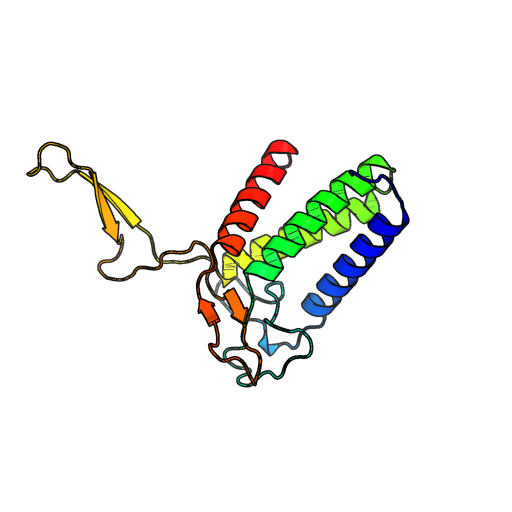 720 C C . LEU A 1 92 ? -0.802 3.705 12.507 1.00 98.56 92 LEU A C 1
ATOM 722 O O . LEU A 1 92 ? -0.165 3.837 11.465 1.00 98.56 92 LEU A O 1
ATOM 726 N N . GLU A 1 93 ? -0.384 2.895 13.476 1.00 98.50 93 GLU A N 1
ATOM 727 C CA . GLU A 1 93 ? 0.832 2.081 13.372 1.00 98.50 93 GLU A CA 1
ATOM 728 C C . GLU A 1 93 ? 0.727 1.051 12.240 1.00 98.50 93 GLU A C 1
ATOM 730 O O . GLU A 1 93 ? 1.649 0.923 11.425 1.00 98.50 93 GLU A O 1
ATOM 735 N N . ALA A 1 94 ? -0.418 0.372 12.137 1.00 98.69 94 ALA A N 1
ATOM 736 C CA . ALA A 1 94 ? -0.700 -0.562 11.054 1.00 98.69 94 ALA A CA 1
ATOM 737 C C . ALA A 1 94 ? -0.698 0.140 9.688 1.00 98.69 94 ALA A C 1
ATOM 739 O O . ALA A 1 94 ? -0.058 -0.341 8.753 1.00 98.69 94 ALA A O 1
ATOM 740 N N . SER A 1 95 ? -1.335 1.312 9.570 1.00 98.69 95 SER A N 1
ATOM 741 C CA . SER A 1 95 ? -1.387 2.056 8.308 1.00 98.69 95 SER A CA 1
ATOM 742 C C . SER A 1 95 ? 0.001 2.494 7.841 1.00 98.69 95 SER A C 1
ATOM 744 O O . SER A 1 95 ? 0.328 2.366 6.661 1.00 98.69 95 SER A O 1
ATOM 746 N N . ILE A 1 96 ? 0.846 2.964 8.765 1.00 98.56 96 ILE A N 1
ATOM 747 C CA . ILE A 1 96 ? 2.232 3.343 8.469 1.00 98.56 96 ILE A CA 1
ATOM 748 C C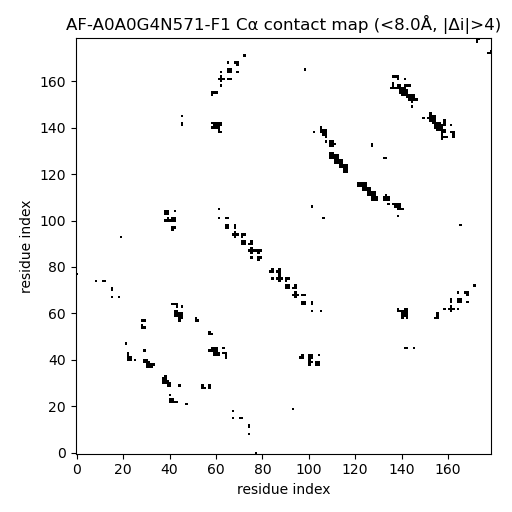 . ILE A 1 96 ? 3.038 2.120 8.029 1.00 98.56 96 ILE A C 1
ATOM 750 O O . ILE A 1 96 ? 3.796 2.215 7.066 1.00 98.56 96 ILE A O 1
ATOM 754 N N . THR A 1 97 ? 2.873 0.987 8.711 1.00 98.50 97 THR A N 1
ATOM 755 C CA . THR A 1 97 ? 3.560 -0.268 8.372 1.00 98.50 97 THR A CA 1
ATOM 756 C C . THR A 1 97 ? 3.193 -0.736 6.964 1.00 98.50 97 THR A C 1
ATOM 758 O O . THR A 1 97 ? 4.088 -0.995 6.162 1.00 98.50 97 THR A O 1
ATOM 761 N N . ILE A 1 98 ? 1.899 -0.743 6.629 1.00 98.81 98 ILE A N 1
ATOM 762 C CA . ILE A 1 98 ? 1.397 -1.126 5.301 1.00 98.81 98 ILE A CA 1
ATOM 763 C C . ILE A 1 98 ? 1.978 -0.235 4.202 1.00 98.81 98 ILE A C 1
ATOM 765 O O . ILE A 1 98 ? 2.486 -0.742 3.202 1.00 98.81 98 ILE A O 1
ATOM 769 N N . VAL A 1 99 ? 1.939 1.090 4.371 1.00 98.62 99 VAL A N 1
ATOM 770 C CA . VAL A 1 99 ? 2.430 2.014 3.336 1.00 98.62 99 VAL A CA 1
ATOM 771 C C . VAL A 1 99 ? 3.947 1.939 3.188 1.00 98.62 99 VAL A C 1
ATOM 773 O O . VAL A 1 99 ? 4.433 1.954 2.060 1.00 98.62 99 VAL A O 1
ATOM 776 N N . LYS A 1 100 ? 4.699 1.809 4.288 1.00 98.19 100 LYS A N 1
ATOM 777 C CA . LYS A 1 100 ? 6.159 1.635 4.228 1.00 98.19 100 LYS A CA 1
ATOM 778 C C . LYS A 1 100 ? 6.540 0.376 3.457 1.00 98.19 100 LYS A C 1
ATOM 780 O O . LYS A 1 100 ? 7.303 0.469 2.504 1.00 98.19 100 LYS A O 1
ATOM 785 N N . ASP A 1 101 ? 5.950 -0.762 3.808 1.00 98.44 101 ASP A N 1
ATOM 786 C CA . ASP A 1 101 ? 6.253 -2.029 3.139 1.00 98.44 101 ASP A CA 1
ATOM 787 C C . ASP A 1 101 ? 5.775 -2.029 1.674 1.00 98.44 101 ASP A C 1
ATOM 789 O O . ASP A 1 101 ? 6.440 -2.563 0.789 1.00 98.44 101 ASP A O 1
ATOM 793 N N . THR A 1 102 ? 4.661 -1.346 1.380 1.00 98.56 102 THR A N 1
ATOM 794 C CA . THR A 1 102 ? 4.197 -1.136 -0.001 1.00 98.56 102 THR A CA 1
ATOM 795 C C . THR A 1 102 ? 5.181 -0.308 -0.818 1.00 98.56 102 THR A C 1
ATOM 797 O O . THR A 1 102 ? 5.429 -0.650 -1.972 1.00 98.56 102 THR A O 1
ATOM 800 N N . LEU A 1 103 ? 5.765 0.748 -0.248 1.00 98.25 103 LEU A N 1
ATOM 801 C CA . LEU A 1 103 ? 6.793 1.543 -0.921 1.00 98.25 103 LEU A CA 1
ATOM 802 C C . LEU A 1 103 ? 8.081 0.739 -1.123 1.00 98.25 103 LEU A C 1
ATOM 804 O O . LEU A 1 103 ? 8.629 0.753 -2.220 1.00 98.25 103 LEU A O 1
ATOM 808 N N . ASP A 1 104 ? 8.530 -0.001 -0.109 1.00 97.50 104 ASP A N 1
ATOM 809 C CA . ASP A 1 104 ? 9.740 -0.823 -0.208 1.00 97.50 104 ASP A CA 1
ATOM 810 C C . ASP A 1 104 ? 9.595 -1.962 -1.235 1.00 97.50 104 ASP A C 1
ATOM 812 O O . ASP A 1 104 ? 10.574 -2.348 -1.875 1.00 97.50 104 ASP A O 1
ATOM 816 N N . PHE A 1 105 ? 8.382 -2.496 -1.415 1.00 97.62 105 PHE A N 1
ATOM 817 C CA . PHE A 1 105 ? 8.113 -3.611 -2.327 1.00 97.62 105 PHE A CA 1
ATOM 818 C C . PHE A 1 105 ? 7.665 -3.189 -3.731 1.00 97.62 105 PHE A C 1
ATOM 820 O O . PHE A 1 105 ? 8.065 -3.820 -4.708 1.00 97.62 105 PHE A O 1
ATOM 827 N N . SER A 1 106 ? 6.804 -2.174 -3.837 1.00 98.00 106 SER A N 1
ATOM 828 C CA . SER A 1 106 ? 6.023 -1.887 -5.051 1.00 98.00 106 SER A CA 1
ATOM 829 C C . SER A 1 106 ? 6.342 -0.540 -5.697 1.00 98.00 106 SER A C 1
ATOM 831 O O . SER A 1 106 ? 5.796 -0.259 -6.760 1.00 98.00 106 SER A O 1
ATOM 833 N N . LEU A 1 107 ? 7.165 0.325 -5.096 1.00 97.88 107 LEU A N 1
ATOM 834 C CA . LEU A 1 107 ? 7.496 1.611 -5.716 1.00 97.88 107 LEU A CA 1
ATOM 835 C C . LEU A 1 107 ? 8.212 1.390 -7.056 1.00 97.88 107 LEU A C 1
ATOM 837 O O . LEU A 1 107 ? 9.155 0.602 -7.146 1.00 97.88 107 LEU A O 1
ATOM 841 N N . ALA A 1 108 ? 7.776 2.093 -8.100 1.00 97.62 108 ALA A N 1
ATOM 842 C CA . ALA A 1 108 ? 8.454 2.059 -9.386 1.00 97.62 108 ALA A CA 1
ATOM 843 C C . ALA A 1 108 ? 9.892 2.596 -9.258 1.00 97.62 108 ALA A C 1
ATOM 845 O O . ALA A 1 108 ? 10.135 3.685 -8.733 1.00 97.62 108 ALA A O 1
ATOM 846 N N . GLU A 1 109 ? 10.863 1.809 -9.726 1.00 95.88 109 GLU A N 1
ATOM 847 C CA . GLU A 1 109 ? 12.276 2.205 -9.748 1.00 95.88 109 GLU A CA 1
ATOM 848 C C . GLU A 1 109 ? 12.596 3.075 -10.970 1.00 95.88 109 GLU A C 1
ATOM 850 O O . GLU A 1 109 ? 13.574 3.826 -10.969 1.00 95.88 109 GLU A O 1
ATOM 855 N N . GLU A 1 110 ? 11.775 2.963 -12.014 1.00 96.81 110 GLU A N 1
ATOM 856 C CA . GLU A 1 110 ? 11.818 3.778 -13.216 1.00 96.81 110 GLU A CA 1
ATOM 857 C C . GLU A 1 110 ? 11.523 5.236 -12.859 1.00 96.81 110 GLU A C 1
ATOM 859 O O . GLU A 1 110 ? 10.570 5.554 -12.151 1.00 96.81 110 GLU A O 1
ATOM 864 N N . ARG A 1 111 ? 12.379 6.141 -13.334 1.00 94.62 111 ARG A N 1
ATOM 865 C CA . ARG A 1 111 ? 12.286 7.573 -13.046 1.00 94.62 111 ARG A CA 1
ATOM 866 C C . ARG A 1 111 ? 12.345 8.352 -14.341 1.00 94.62 111 ARG A C 1
ATOM 868 O O . ARG A 1 111 ? 13.107 7.994 -15.237 1.00 94.62 111 ARG A O 1
ATOM 875 N N . ALA A 1 112 ? 11.625 9.462 -14.373 1.00 92.50 112 ALA A N 1
ATOM 876 C CA . ALA A 1 112 ? 11.712 10.456 -15.428 1.00 92.50 112 ALA A CA 1
ATOM 877 C C . ALA A 1 112 ? 12.346 11.750 -14.899 1.00 92.50 112 ALA A C 1
ATOM 879 O O . ALA A 1 112 ? 12.267 12.059 -13.706 1.00 92.50 112 ALA A O 1
ATOM 880 N N . CYS A 1 113 ? 12.979 12.511 -15.785 1.00 92.00 113 CYS A N 1
ATOM 881 C CA . CYS A 1 113 ? 13.489 13.843 -15.496 1.00 92.00 113 CYS A CA 1
ATOM 882 C C . CYS A 1 113 ? 13.085 14.832 -16.589 1.00 92.00 113 CYS A C 1
ATOM 884 O O . CYS A 1 113 ? 12.882 14.472 -17.749 1.00 92.00 113 CYS A O 1
ATOM 886 N N . PHE A 1 114 ? 12.976 16.100 -16.202 1.00 91.88 114 PHE A N 1
ATOM 887 C CA . PHE A 1 114 ? 12.819 17.191 -17.152 1.00 91.88 114 PHE A CA 1
ATOM 888 C C . PHE A 1 114 ? 14.186 17.590 -17.703 1.00 91.88 114 PHE A C 1
ATOM 890 O O . PHE A 1 114 ? 15.143 17.752 -16.942 1.00 91.88 114 PHE A O 1
ATOM 897 N N . SER A 1 115 ? 14.267 17.773 -19.017 1.00 85.31 115 SER A N 1
ATOM 898 C CA . SER A 1 115 ? 15.441 18.299 -19.703 1.00 85.31 115 SER A CA 1
ATOM 899 C C . SER A 1 115 ? 15.030 19.464 -20.597 1.00 85.31 115 SER A C 1
ATOM 901 O O . SER A 1 115 ? 13.951 19.456 -21.185 1.00 85.31 115 SER A O 1
ATOM 903 N N . SER A 1 116 ? 15.871 20.490 -20.665 1.00 80.62 116 SER A N 1
ATOM 904 C CA . SER A 1 116 ? 15.718 21.584 -21.621 1.00 80.62 116 SER A CA 1
ATOM 905 C C . SER A 1 116 ? 16.543 21.257 -22.857 1.00 80.62 116 SER A C 1
ATOM 907 O O . SER A 1 116 ? 17.763 21.109 -22.734 1.00 80.62 116 SER A O 1
ATOM 909 N N . ASP A 1 117 ? 15.914 21.168 -24.026 1.00 67.00 117 ASP A N 1
ATOM 910 C CA . ASP A 1 117 ? 16.653 21.027 -25.279 1.00 67.00 117 ASP A CA 1
ATOM 911 C C . ASP A 1 117 ? 17.341 22.368 -25.621 1.00 67.00 117 ASP A C 1
ATOM 913 O O . ASP A 1 117 ? 16.654 23.372 -25.830 1.00 67.00 117 ASP A O 1
ATOM 917 N N . PRO A 1 118 ? 18.687 22.436 -25.692 1.00 62.81 118 PRO A N 1
ATOM 918 C CA . PRO A 1 118 ? 19.392 23.663 -26.064 1.00 62.81 118 PRO A CA 1
ATOM 919 C C . PRO A 1 118 ? 19.099 24.130 -27.499 1.00 62.81 118 PRO A C 1
ATOM 921 O O . PRO A 1 118 ? 19.439 25.258 -27.849 1.00 62.81 118 PRO A O 1
ATOM 924 N N . SER A 1 119 ? 18.535 23.258 -28.341 1.00 65.81 119 SER A N 1
ATOM 925 C CA . SER A 1 119 ? 18.308 23.477 -29.772 1.00 65.81 119 SER A CA 1
ATOM 926 C C . SER A 1 119 ? 16.852 23.760 -30.156 1.00 65.81 119 SER A C 1
ATOM 928 O O . SER A 1 119 ? 16.604 24.204 -31.277 1.00 65.81 119 SER A O 1
ATOM 930 N N . ALA A 1 120 ? 15.906 23.583 -29.231 1.00 60.09 120 ALA A N 1
ATOM 931 C CA . ALA A 1 120 ? 14.483 23.833 -29.444 1.00 60.09 120 ALA A CA 1
ATOM 932 C C . ALA A 1 120 ? 13.971 24.854 -28.422 1.00 60.09 120 ALA A C 1
ATOM 934 O O . ALA A 1 120 ? 13.419 24.467 -27.405 1.00 60.09 120 ALA A O 1
ATOM 935 N N . ASP A 1 121 ? 14.225 26.147 -28.659 1.00 67.19 121 ASP A N 1
ATOM 936 C CA . ASP A 1 121 ? 13.515 27.322 -28.102 1.00 67.19 121 ASP A CA 1
ATOM 937 C C . ASP A 1 121 ? 12.921 27.200 -26.669 1.00 67.19 121 ASP A C 1
ATOM 939 O O . ASP A 1 121 ? 11.821 27.669 -26.381 1.00 67.19 121 ASP A O 1
ATOM 943 N N . GLY A 1 122 ? 13.645 26.575 -25.733 1.00 71.50 122 GLY A N 1
ATOM 944 C CA . GLY A 1 122 ? 13.189 26.379 -24.352 1.00 71.50 122 GLY A CA 1
ATOM 945 C C . GLY A 1 122 ? 12.073 25.340 -24.146 1.00 71.50 122 GLY A C 1
ATOM 946 O O . GLY A 1 122 ? 11.423 25.372 -23.099 1.00 71.50 122 GLY A O 1
ATOM 947 N N . GLU A 1 123 ? 11.836 24.424 -25.089 1.00 81.44 123 GLU A N 1
ATOM 948 C CA . GLU A 1 123 ? 10.862 23.340 -24.936 1.00 81.44 123 GLU A CA 1
ATOM 949 C C . GLU A 1 123 ? 11.327 22.340 -23.861 1.00 81.44 123 GLU A C 1
ATOM 951 O O . GLU A 1 123 ? 12.451 21.826 -23.873 1.00 81.44 123 GLU A O 1
ATOM 956 N N . LEU A 1 124 ? 10.454 22.103 -22.880 1.00 85.31 124 LEU A N 1
ATOM 957 C CA . LEU A 1 124 ? 10.699 21.184 -21.775 1.00 85.31 124 LEU A CA 1
ATOM 958 C C . LEU A 1 124 ? 10.353 19.764 -22.234 1.00 85.31 124 LEU A C 1
ATOM 960 O O . LEU A 1 124 ? 9.182 19.451 -22.445 1.00 85.31 124 LEU A O 1
ATOM 964 N N . VAL A 1 125 ? 11.356 18.898 -22.348 1.00 89.00 125 VAL A N 1
ATOM 965 C CA . VAL A 1 125 ? 11.155 17.485 -22.686 1.00 89.00 125 VAL A CA 1
ATOM 966 C C . VAL A 1 125 ? 11.225 16.613 -21.435 1.00 89.00 125 VAL A C 1
ATOM 968 O O . VAL A 1 125 ? 11.937 16.921 -20.475 1.00 89.00 125 VAL A O 1
ATOM 971 N N . VAL A 1 126 ? 10.480 15.508 -21.443 1.00 89.56 126 VAL A N 1
ATOM 972 C CA . VAL A 1 126 ? 10.531 14.480 -20.397 1.00 89.56 126 VAL A CA 1
ATOM 973 C C . VAL A 1 126 ? 11.343 13.307 -20.923 1.00 89.56 126 VAL A C 1
ATOM 975 O O . VAL A 1 126 ? 11.033 12.768 -21.983 1.00 89.56 126 VAL A O 1
ATOM 978 N N . LEU A 1 127 ? 12.384 12.924 -20.189 1.00 91.94 127 LEU A N 1
ATOM 979 C CA . LEU A 1 127 ? 13.266 11.814 -20.536 1.00 91.94 127 LEU A CA 1
ATOM 980 C C . LEU A 1 127 ? 13.249 10.765 -19.429 1.00 91.94 127 LEU A C 1
ATOM 982 O O . LEU A 1 127 ? 13.196 11.106 -18.245 1.00 91.94 127 LEU A O 1
ATOM 986 N N . ASP A 1 128 ? 13.368 9.492 -19.804 1.00 94.50 128 ASP A N 1
ATOM 987 C CA . ASP A 1 128 ? 13.690 8.446 -18.838 1.00 94.50 128 ASP A CA 1
ATOM 988 C C . ASP A 1 128 ? 15.101 8.694 -18.288 1.00 94.50 128 ASP A C 1
ATOM 990 O O . ASP A 1 128 ? 16.056 8.890 -19.045 1.00 94.50 128 ASP A O 1
ATOM 994 N N . VAL A 1 129 ? 15.262 8.624 -16.966 1.00 94.19 129 VAL A N 1
ATOM 995 C CA . VAL A 1 129 ? 16.578 8.739 -16.314 1.00 94.19 129 VAL A CA 1
ATOM 996 C C . VAL A 1 129 ? 17.514 7.622 -16.783 1.00 94.19 129 VAL A C 1
ATOM 998 O O . VAL A 1 129 ? 18.714 7.837 -16.947 1.00 94.19 129 VAL A O 1
ATOM 1001 N N . VAL A 1 130 ? 16.965 6.428 -17.017 1.00 95.19 130 VAL A N 1
ATOM 1002 C CA . VAL A 1 130 ? 17.659 5.329 -17.692 1.00 95.19 130 VAL A CA 1
ATOM 1003 C C . VAL A 1 130 ? 16.944 5.086 -19.021 1.00 95.19 130 VAL A C 1
ATOM 1005 O O . VAL A 1 130 ? 15.813 4.603 -18.990 1.00 95.19 130 VAL A O 1
ATOM 1008 N N . PRO A 1 131 ? 17.570 5.386 -20.176 1.00 93.50 131 PRO A N 1
ATOM 1009 C CA . PRO A 1 131 ? 16.906 5.306 -21.475 1.00 93.50 131 PRO A CA 1
ATOM 1010 C C . PRO A 1 131 ? 16.190 3.969 -21.707 1.00 93.50 131 PRO A C 1
ATOM 1012 O O . PRO A 1 131 ? 16.809 2.906 -21.619 1.00 93.50 131 PRO A O 1
ATOM 1015 N N . GLY A 1 132 ? 14.888 4.026 -22.003 1.00 93.00 132 GLY A N 1
ATOM 1016 C CA . GLY A 1 132 ? 14.061 2.855 -22.303 1.00 93.00 132 GLY A CA 1
ATOM 1017 C C . GLY A 1 132 ? 13.587 2.061 -21.081 1.00 93.00 132 GLY A C 1
ATOM 1018 O O . GLY A 1 132 ? 12.917 1.042 -21.253 1.00 93.00 132 GLY A O 1
ATOM 1019 N N . LYS A 1 133 ? 13.913 2.492 -19.856 1.00 95.31 133 LYS A N 1
ATOM 1020 C CA . LYS A 1 133 ? 13.327 1.952 -18.622 1.00 95.31 133 LYS A CA 1
ATOM 1021 C C . LYS A 1 133 ? 12.260 2.909 -18.109 1.00 95.31 133 LYS A C 1
ATOM 1023 O O . LYS A 1 133 ? 12.572 3.855 -17.388 1.00 95.31 133 LYS A O 1
ATOM 1028 N N . THR A 1 134 ? 11.014 2.618 -18.463 1.00 94.69 134 THR A N 1
ATOM 1029 C CA . THR A 1 134 ? 9.862 3.463 -18.150 1.00 94.69 134 THR A CA 1
ATOM 1030 C C . THR A 1 134 ? 8.731 2.665 -17.509 1.00 94.69 134 THR A C 1
ATOM 1032 O O . THR A 1 134 ? 8.557 1.473 -17.785 1.00 94.69 134 THR A O 1
ATOM 1035 N N . PHE A 1 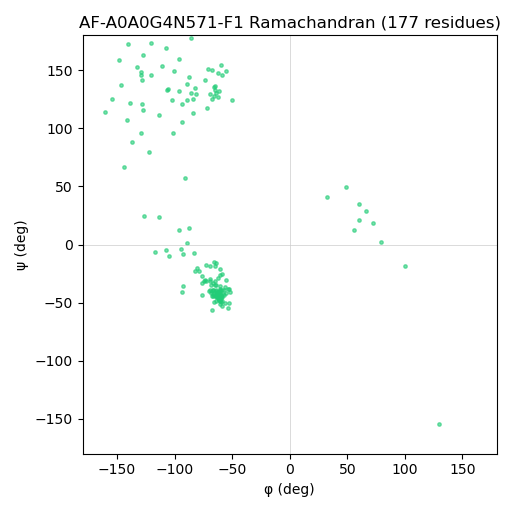135 ? 7.979 3.322 -16.631 1.00 95.75 135 PHE A N 1
ATOM 1036 C CA . PHE A 1 135 ? 6.765 2.798 -16.019 1.00 95.75 135 PHE A CA 1
ATOM 1037 C C . PHE A 1 135 ? 5.875 3.979 -15.610 1.00 95.75 135 PHE A C 1
ATOM 1039 O O . PHE A 1 135 ? 6.332 4.871 -14.903 1.00 95.75 135 PHE A O 1
ATOM 1046 N N . ASP A 1 136 ? 4.622 3.994 -16.073 1.00 92.94 136 ASP A N 1
ATOM 1047 C CA . ASP A 1 136 ? 3.770 5.193 -15.991 1.00 92.94 136 ASP A CA 1
ATOM 1048 C C . ASP A 1 136 ? 3.192 5.465 -14.591 1.00 92.94 136 ASP A C 1
ATOM 1050 O O . ASP A 1 136 ? 2.867 6.606 -14.268 1.00 92.94 136 ASP A O 1
ATOM 1054 N N . ALA A 1 137 ? 3.018 4.424 -13.773 1.00 96.19 137 ALA A N 1
ATOM 1055 C CA . ALA A 1 137 ? 2.416 4.533 -12.443 1.00 96.19 137 ALA A CA 1
ATOM 1056 C C . ALA A 1 137 ? 3.473 4.646 -11.336 1.00 96.19 137 ALA A C 1
ATOM 1058 O O . ALA A 1 137 ? 4.620 4.236 -11.501 1.00 96.19 137 ALA A O 1
ATOM 1059 N N . VAL A 1 138 ? 3.078 5.154 -10.171 1.00 97.56 138 VAL A N 1
ATOM 1060 C CA . VAL A 1 138 ? 3.958 5.248 -8.995 1.00 97.56 138 VAL A CA 1
ATOM 1061 C C . VAL A 1 138 ? 4.119 3.882 -8.330 1.00 97.56 138 VAL A C 1
ATOM 1063 O O . VAL A 1 138 ? 5.230 3.502 -7.957 1.00 97.56 138 VAL A O 1
ATOM 1066 N N . LEU A 1 139 ? 3.025 3.130 -8.190 1.00 98.31 139 LEU A N 1
ATOM 1067 C CA . LEU A 1 139 ? 3.025 1.791 -7.606 1.00 98.31 139 LEU A CA 1
ATOM 1068 C C . LEU A 1 139 ? 2.867 0.698 -8.669 1.00 98.31 139 LEU A C 1
ATOM 1070 O O . LEU A 1 139 ? 1.984 0.734 -9.527 1.00 98.31 139 LEU A O 1
ATOM 1074 N N . LYS A 1 140 ? 3.711 -0.327 -8.560 1.00 98.31 140 LYS A N 1
ATOM 1075 C CA . LYS A 1 140 ? 3.634 -1.604 -9.274 1.00 98.31 140 LYS A CA 1
ATOM 1076 C C . LYS A 1 140 ? 2.733 -2.592 -8.534 1.00 98.31 140 LYS A C 1
ATOM 1078 O O . LYS A 1 140 ? 2.227 -2.312 -7.450 1.00 98.31 140 LYS A O 1
ATOM 1083 N N . ASN A 1 141 ? 2.561 -3.776 -9.122 1.00 97.94 141 ASN A N 1
ATOM 1084 C CA . ASN A 1 141 ? 1.916 -4.933 -8.495 1.00 97.94 141 ASN A CA 1
ATOM 1085 C C . ASN A 1 141 ? 0.455 -4.694 -8.073 1.00 97.94 141 ASN A C 1
ATOM 1087 O O . ASN A 1 141 ? -0.003 -5.218 -7.060 1.00 97.94 141 ASN A O 1
ATOM 1091 N N . GLY A 1 142 ? -0.274 -3.895 -8.853 1.00 97.69 142 GLY A N 1
ATOM 1092 C CA . GLY A 1 142 ? -1.706 -3.686 -8.701 1.00 97.69 142 GLY A CA 1
ATOM 1093 C C . GLY A 1 142 ? -2.529 -4.720 -9.472 1.00 97.69 142 GLY A C 1
ATOM 1094 O O . GLY A 1 142 ? -2.173 -5.115 -10.592 1.00 97.69 142 GLY A O 1
ATOM 1095 N N . THR A 1 143 ? -3.664 -5.126 -8.898 1.00 97.69 143 THR A N 1
ATOM 1096 C CA . THR A 1 143 ? -4.606 -6.052 -9.540 1.00 97.69 143 THR A CA 1
ATOM 1097 C C . THR A 1 143 ? -6.023 -5.493 -9.544 1.00 97.69 143 THR A C 1
ATOM 1099 O O . THR A 1 143 ? -6.639 -5.321 -8.505 1.00 97.69 143 THR A O 1
ATOM 1102 N N . ALA A 1 144 ? -6.566 -5.239 -10.737 1.00 95.94 144 ALA A N 1
ATOM 1103 C CA . ALA A 1 144 ? -7.943 -4.773 -10.909 1.00 95.94 144 ALA A CA 1
ATOM 1104 C C . ALA A 1 144 ? -8.926 -5.930 -11.119 1.00 95.94 144 ALA A C 1
ATOM 1106 O O . ALA A 1 144 ? -10.079 -5.858 -10.702 1.00 95.94 144 ALA A O 1
ATOM 1107 N N . ASN A 1 145 ? -8.500 -6.986 -11.822 1.00 94.62 145 ASN A N 1
ATOM 1108 C CA . ASN A 1 145 ? -9.339 -8.148 -12.094 1.00 94.62 145 ASN A CA 1
ATOM 1109 C C . ASN A 1 145 ? -8.492 -9.370 -12.468 1.00 94.62 145 ASN A C 1
ATOM 1111 O O . ASN A 1 145 ? -7.899 -9.401 -13.547 1.00 94.62 145 ASN A O 1
ATOM 1115 N N . ASN A 1 146 ? -8.499 -10.404 -11.629 1.00 94.62 146 ASN A N 1
ATOM 1116 C CA . ASN A 1 146 ? -7.864 -11.690 -11.930 1.00 94.62 146 ASN A CA 1
ATOM 1117 C C . ASN A 1 146 ? -8.825 -12.885 -11.771 1.00 94.62 146 ASN A C 1
ATOM 1119 O O . ASN A 1 146 ? -8.403 -14.019 -11.570 1.00 94.62 146 ASN A O 1
ATOM 1123 N N . ASN A 1 147 ? -10.134 -12.644 -11.887 1.00 92.06 147 ASN A N 1
ATOM 1124 C CA . ASN A 1 147 ? -11.133 -13.706 -11.773 1.00 92.06 147 ASN A CA 1
ATOM 1125 C C . ASN A 1 147 ? -10.978 -14.766 -12.876 1.00 92.06 147 ASN A C 1
ATOM 1127 O O . ASN A 1 147 ? -10.641 -14.442 -14.021 1.00 92.06 147 ASN A O 1
ATOM 1131 N N . ASP A 1 148 ? -11.303 -16.024 -12.558 1.00 87.94 148 ASP A N 1
ATOM 1132 C CA . ASP A 1 148 ? -11.074 -17.148 -13.472 1.00 87.94 148 ASP A CA 1
ATOM 1133 C C . ASP A 1 148 ? -11.817 -16.977 -14.814 1.00 87.94 148 ASP A C 1
ATOM 1135 O O . ASP A 1 148 ? -11.223 -17.081 -15.888 1.00 87.94 148 ASP A O 1
ATOM 1139 N N . GLY A 1 149 ? -13.083 -16.549 -14.754 1.00 87.69 149 GLY A N 1
ATOM 1140 C CA . GLY A 1 149 ? -13.929 -16.259 -15.920 1.00 87.69 149 GLY A CA 1
ATOM 1141 C C . GLY A 1 149 ? -13.826 -14.834 -16.484 1.00 87.69 149 GLY A C 1
ATOM 1142 O O . GLY A 1 149 ? -14.704 -14.411 -17.241 1.00 87.69 149 GLY A O 1
ATOM 1143 N N . ALA A 1 150 ? -12.819 -14.045 -16.100 1.00 90.00 150 ALA A N 1
ATOM 1144 C CA . ALA A 1 150 ? -12.707 -12.665 -16.563 1.00 90.00 150 ALA A CA 1
ATOM 1145 C C . ALA A 1 150 ? -12.452 -12.584 -18.079 1.00 90.00 150 ALA A C 1
ATOM 1147 O O . ALA A 1 150 ? -11.476 -13.132 -18.585 1.00 90.00 150 ALA A O 1
ATOM 1148 N N . ARG A 1 151 ? -13.273 -11.799 -18.799 1.00 90.62 151 ARG A N 1
ATOM 1149 C CA . ARG A 1 151 ? -13.063 -11.505 -20.236 1.00 90.62 151 ARG A CA 1
ATOM 1150 C C . ARG A 1 151 ? -11.692 -10.889 -20.516 1.00 90.62 151 ARG A C 1
ATOM 1152 O O . ARG A 1 151 ? -11.099 -11.142 -21.557 1.00 90.62 151 ARG A O 1
ATOM 1159 N N . ARG A 1 152 ? -11.223 -10.046 -19.595 1.00 92.38 152 ARG A N 1
ATOM 1160 C CA . ARG A 1 152 ? -9.884 -9.468 -19.598 1.00 92.38 152 ARG A CA 1
ATOM 1161 C C . ARG A 1 152 ? -9.369 -9.472 -18.173 1.00 92.38 152 ARG A C 1
ATOM 1163 O O . ARG A 1 152 ? -9.991 -8.881 -17.291 1.00 92.38 152 ARG A O 1
ATOM 1170 N N . ARG A 1 153 ? -8.236 -10.134 -17.982 1.00 92.75 153 ARG A N 1
ATOM 1171 C CA . ARG A 1 153 ? -7.493 -10.110 -16.731 1.00 92.75 153 ARG A CA 1
ATOM 1172 C C . ARG A 1 153 ? -6.557 -8.892 -16.739 1.00 92.75 153 ARG A C 1
ATOM 1174 O O . ARG A 1 153 ? -5.897 -8.628 -17.742 1.00 92.75 153 ARG A O 1
ATOM 1181 N N . LEU A 1 154 ? -6.589 -8.121 -15.659 1.00 94.12 154 LEU A N 1
ATOM 1182 C CA . LEU A 1 154 ? -5.821 -6.899 -15.426 1.00 94.12 154 LEU A CA 1
ATOM 1183 C C . LEU A 1 154 ? -5.155 -7.044 -14.058 1.00 94.12 154 LEU A C 1
ATOM 1185 O O . LEU A 1 154 ? -5.784 -6.807 -13.024 1.00 94.12 154 LEU A O 1
ATOM 1189 N N . TRP A 1 155 ? -3.904 -7.486 -14.061 1.00 95.56 155 TRP A N 1
ATOM 1190 C CA . TRP A 1 155 ? -3.132 -7.830 -12.870 1.00 95.56 155 TRP A CA 1
ATOM 1191 C C . TRP A 1 155 ? -1.650 -7.536 -13.082 1.00 95.56 155 TRP A C 1
ATOM 1193 O O . TRP A 1 155 ? -1.208 -7.404 -14.220 1.00 95.56 155 TRP A O 1
ATOM 1203 N N . ASP A 1 156 ? -0.924 -7.388 -11.974 1.00 96.06 156 ASP A N 1
ATOM 1204 C CA . ASP A 1 156 ? 0.503 -7.042 -11.927 1.00 96.06 156 ASP A CA 1
ATOM 1205 C C . ASP A 1 156 ? 0.876 -5.838 -12.813 1.00 96.06 156 ASP A C 1
ATOM 1207 O O . ASP A 1 156 ? 1.796 -5.876 -13.627 1.00 96.06 156 ASP A O 1
ATOM 1211 N N . HIS A 1 157 ? 0.110 -4.756 -12.663 1.00 95.56 157 HIS A N 1
ATOM 1212 C CA . HIS A 1 157 ? 0.266 -3.511 -13.417 1.00 95.56 157 HIS A CA 1
ATOM 1213 C C . HIS A 1 157 ? 0.036 -2.294 -12.517 1.00 95.56 157 HIS A C 1
ATOM 1215 O O . HIS A 1 157 ? -0.354 -2.430 -11.357 1.00 95.56 157 HIS A O 1
ATOM 1221 N N . GLY A 1 158 ? 0.308 -1.103 -13.047 1.00 96.94 158 GLY A N 1
ATOM 1222 C CA . GLY A 1 158 ? 0.022 0.156 -12.370 1.00 96.94 158 GLY A CA 1
ATOM 1223 C C . GLY A 1 158 ? -1.472 0.471 -12.361 1.00 96.94 158 GLY A C 1
ATOM 1224 O O . GLY A 1 158 ? -2.168 0.229 -13.351 1.00 96.94 158 GLY A O 1
ATOM 1225 N N . LEU A 1 159 ? -1.963 1.025 -11.252 1.00 97.81 159 LEU A N 1
ATOM 1226 C CA . LEU A 1 159 ? -3.366 1.397 -11.075 1.00 97.81 159 LEU A CA 1
ATOM 1227 C C . LEU A 1 159 ? -3.473 2.847 -10.613 1.00 97.81 159 LEU A C 1
ATOM 1229 O O . LEU A 1 159 ? -3.023 3.187 -9.523 1.00 97.81 159 LEU A O 1
ATOM 1233 N N . VAL A 1 160 ? -4.162 3.676 -11.402 1.00 97.62 160 VAL A N 1
ATOM 1234 C CA . VAL A 1 160 ? -4.351 5.113 -11.121 1.00 97.62 160 VAL A CA 1
ATOM 1235 C C . VAL A 1 160 ? -4.932 5.358 -9.727 1.00 97.62 160 VAL A C 1
ATOM 1237 O O . VAL A 1 160 ? -4.541 6.297 -9.041 1.00 97.62 160 VAL A O 1
ATOM 1240 N N . TYR A 1 161 ? -5.860 4.509 -9.281 1.00 97.75 161 TYR A N 1
ATOM 1241 C CA . TYR A 1 161 ? -6.437 4.645 -7.946 1.00 97.75 161 TYR A CA 1
ATOM 1242 C C . TYR A 1 161 ? -5.455 4.242 -6.838 1.00 97.75 161 TYR A C 1
ATOM 1244 O O . TYR A 1 161 ? -5.488 4.853 -5.776 1.00 97.75 161 TYR A O 1
ATOM 1252 N N . GLY A 1 162 ? -4.546 3.292 -7.077 1.00 98.25 162 GLY A N 1
ATOM 1253 C CA . GLY A 1 162 ? -3.458 2.991 -6.141 1.00 98.25 162 GLY A CA 1
ATOM 1254 C C . GLY A 1 162 ? -2.561 4.211 -5.924 1.00 98.25 162 GLY A C 1
ATOM 1255 O O . GLY A 1 162 ? -2.349 4.627 -4.786 1.00 98.25 162 GLY A O 1
ATOM 1256 N N . ASP A 1 163 ? -2.137 4.853 -7.011 1.00 98.50 163 ASP A N 1
ATOM 1257 C CA . ASP A 1 163 ? -1.318 6.069 -6.953 1.00 98.50 163 ASP A CA 1
ATOM 1258 C C . ASP A 1 163 ? -2.052 7.225 -6.262 1.00 98.50 163 ASP A C 1
ATOM 1260 O O . ASP A 1 163 ? -1.492 7.900 -5.395 1.00 98.50 163 ASP A O 1
ATOM 1264 N N . TYR A 1 164 ? -3.332 7.425 -6.595 1.00 98.62 164 TYR A N 1
ATOM 1265 C CA . TYR A 1 164 ? -4.171 8.433 -5.949 1.00 98.62 164 TYR A CA 1
ATOM 1266 C C . TYR A 1 164 ? -4.218 8.242 -4.429 1.00 98.62 164 TYR A C 1
ATOM 1268 O O . TYR A 1 164 ? -3.971 9.189 -3.682 1.00 98.62 164 TYR A O 1
ATOM 1276 N N . TYR A 1 165 ? -4.501 7.023 -3.958 1.00 98.69 165 TYR A N 1
ATOM 1277 C CA . TYR A 1 165 ? -4.596 6.754 -2.525 1.00 98.69 165 TYR A CA 1
ATOM 1278 C C . TYR A 1 165 ? -3.239 6.832 -1.821 1.00 98.69 165 TYR A C 1
ATOM 1280 O O . TYR A 1 165 ? -3.195 7.246 -0.663 1.00 98.69 165 TYR A O 1
ATOM 1288 N N . LEU A 1 166 ? -2.128 6.523 -2.494 1.00 98.62 166 LEU A N 1
ATOM 1289 C CA . LEU A 1 166 ? -0.797 6.765 -1.936 1.00 98.62 166 LEU A CA 1
ATOM 1290 C C . LEU A 1 166 ? -0.555 8.263 -1.678 1.00 98.62 166 LEU A C 1
ATOM 1292 O O . LEU A 1 166 ? -0.122 8.641 -0.588 1.00 98.62 166 LEU A O 1
ATOM 1296 N N . VAL A 1 167 ? -0.861 9.122 -2.654 1.00 98.31 167 VAL A N 1
ATOM 1297 C CA . VAL A 1 167 ? -0.697 10.580 -2.514 1.00 98.31 167 VAL A CA 1
ATOM 1298 C C . VAL A 1 167 ? -1.649 11.141 -1.456 1.00 98.31 167 VAL A C 1
ATOM 1300 O O . VAL A 1 167 ? -1.237 11.927 -0.601 1.00 98.31 167 VAL A O 1
ATOM 1303 N N . GLU A 1 168 ? -2.908 10.704 -1.463 1.00 98.31 168 GLU A N 1
ATOM 1304 C CA . GLU A 1 168 ? -3.907 11.085 -0.459 1.00 98.31 168 GLU A CA 1
ATOM 1305 C C . GLU A 1 168 ? -3.469 10.690 0.960 1.00 98.31 168 GLU A C 1
ATOM 1307 O O . GLU A 1 168 ? -3.630 11.478 1.894 1.00 98.31 168 GLU A O 1
ATOM 1312 N N . TYR A 1 169 ? -2.849 9.518 1.127 1.00 98.38 169 TYR A N 1
ATOM 1313 C CA . TYR A 1 169 ? -2.312 9.077 2.414 1.00 98.38 169 TYR A CA 1
ATOM 1314 C C . TYR A 1 169 ? -1.251 10.049 2.943 1.00 98.38 169 TYR A C 1
ATOM 1316 O O . TYR A 1 169 ? -1.333 10.501 4.088 1.00 98.38 169 TYR A O 1
ATOM 1324 N N . GLY A 1 170 ? -0.281 10.415 2.098 1.00 97.81 170 GLY A N 1
ATOM 1325 C CA . GLY A 1 170 ? 0.756 11.389 2.448 1.00 97.81 170 GLY A CA 1
ATOM 1326 C C . GLY A 1 170 ? 0.171 12.757 2.813 1.00 97.81 170 GLY A C 1
ATOM 1327 O O . GLY A 1 170 ? 0.521 13.327 3.847 1.00 97.81 170 GLY A O 1
ATOM 1328 N N . ASN A 1 171 ? -0.789 13.247 2.023 1.00 97.75 171 ASN A N 1
ATOM 1329 C CA . ASN A 1 171 ? -1.485 14.506 2.296 1.00 97.75 171 ASN A CA 1
ATOM 1330 C C . ASN A 1 171 ? -2.231 14.482 3.636 1.00 97.75 171 ASN A C 1
ATOM 1332 O O . ASN A 1 171 ? -2.193 15.466 4.376 1.00 97.75 171 ASN A O 1
ATOM 1336 N N . ARG A 1 172 ? -2.883 13.366 3.982 1.00 96.69 172 ARG A N 1
ATOM 1337 C CA . ARG A 1 172 ? -3.569 13.205 5.273 1.00 96.69 172 ARG A CA 1
ATOM 1338 C C . ARG A 1 172 ? -2.601 13.263 6.442 1.00 96.69 172 ARG A C 1
ATOM 1340 O O . ARG A 1 172 ? -2.891 13.960 7.411 1.00 96.69 172 ARG A O 1
ATOM 1347 N N . LEU A 1 173 ? -1.457 12.584 6.351 1.00 96.75 173 LEU A N 1
ATOM 1348 C CA . LEU A 1 173 ? -0.436 12.646 7.399 1.00 96.75 173 LEU A CA 1
ATOM 1349 C C . LEU A 1 173 ? 0.051 14.083 7.633 1.00 96.75 173 LEU A C 1
ATOM 1351 O O . LEU A 1 173 ? 0.106 14.520 8.784 1.00 96.75 173 LEU A O 1
ATOM 1355 N N . LEU A 1 174 ? 0.319 14.831 6.555 1.00 96.88 174 LEU A N 1
ATOM 1356 C CA . LEU A 1 174 ? 0.712 16.244 6.620 1.00 96.88 174 LEU A CA 1
ATOM 1357 C C . LEU A 1 174 ? -0.378 17.111 7.266 1.00 96.88 174 LEU A C 1
ATOM 1359 O O . LEU A 1 174 ? -0.106 17.887 8.178 1.00 96.88 174 LEU A O 1
ATOM 1363 N N . GLN A 1 175 ? -1.637 16.955 6.846 1.00 94.81 175 GLN A N 1
ATOM 1364 C CA . GLN A 1 175 ? -2.771 17.695 7.420 1.00 94.81 175 GLN A CA 1
ATOM 1365 C C . GLN A 1 175 ? -2.990 17.392 8.907 1.00 94.81 175 GLN A C 1
ATOM 1367 O O . GLN A 1 175 ? -3.503 18.232 9.645 1.00 94.81 175 GLN A O 1
ATOM 1372 N N . MET A 1 176 ? -2.618 16.191 9.348 1.00 93.00 176 MET A N 1
ATOM 1373 C CA . MET A 1 176 ? -2.693 15.766 10.743 1.00 93.00 176 MET A CA 1
ATOM 1374 C C . MET A 1 176 ? -1.486 16.212 11.579 1.00 93.00 176 MET A C 1
ATOM 1376 O O . MET A 1 176 ? -1.506 16.012 12.792 1.00 93.00 176 MET A O 1
ATOM 1380 N N . GLY A 1 177 ? -0.452 16.794 10.962 1.00 93.75 177 GLY A N 1
ATOM 1381 C CA . GLY A 1 177 ? 0.789 17.178 11.636 1.00 93.75 177 GLY A CA 1
ATOM 1382 C C . GLY A 1 177 ? 1.595 15.983 12.151 1.00 93.75 177 GLY A C 1
ATOM 1383 O O . GLY A 1 177 ? 2.264 16.094 13.176 1.00 93.75 177 GLY A O 1
ATOM 1384 N N . LEU A 1 178 ? 1.481 14.826 11.487 1.00 89.50 178 LEU A N 1
ATOM 1385 C CA . LEU A 1 178 ? 2.201 13.600 11.854 1.00 89.50 178 LEU A CA 1
ATOM 1386 C C . LEU A 1 178 ? 3.542 13.438 11.121 1.00 89.50 178 LEU A C 1
ATOM 1388 O O . LEU A 1 178 ? 4.297 12.524 11.456 1.00 89.50 178 LEU A O 1
ATOM 1392 N N . VAL A 1 179 ? 3.825 14.305 10.143 1.00 79.19 179 VAL A N 1
ATOM 1393 C CA . VAL A 1 179 ? 5.081 14.420 9.382 1.00 79.19 179 VAL A CA 1
ATOM 1394 C C . VAL A 1 179 ? 5.345 15.871 9.001 1.00 79.19 179 VAL A C 1
ATOM 1396 O O . VAL A 1 179 ? 4.363 16.648 8.953 1.00 79.19 179 VAL A O 1
#

Foldseek 3Di:
DPPPDVVVLVVLLVVLVVLLCLLVPPDPLQWDQDPVGIFRSLFAQPDSPDDQPDSPCGQTALLVLLVSLLSLQVSLVVCVVVVVNVSSVVSNVSSVNNLVRQCVPWFQPWDKDWDADPPPPRDIDIATPPHPRDADAGTFRRFDDDDPPDPDGDTRHHDPSSRVSSVVSVVSCVVVVVD

pLDDT: mean 94.35, std 6.89, range [60.09, 98.81]

Nearest PDB structures (foldseek):
  4zlf-assembly1_A  TM=9.744E-01  e=7.857E-01  Saccharophagus degradans 2-40
  2cqt-assembly1_B  TM=9.315E-01  e=4.376E+00  Cellulomonas gilvus
  3acs-assembly1_B  TM=9.343E-01  e=6.917E+00  Cellulomonas gilvus ATCC 13127
  8hob-assembly1_B  TM=6.107E-01  e=2.079E+00  Acetivibrio thermocellus
  8ho9-assembly1_B  TM=5.689E-01  e=2.768E+00  Acetivibrio thermocellus